Protein AF-A0A2V9BI56-F1 (afdb_monomer)

pLDDT: mean 72.69, std 17.53, range [29.81, 95.12]

Structure (mmCIF, N/CA/C/O backbone):
data_AF-A0A2V9BI56-F1
#
_entry.id   AF-A0A2V9BI56-F1
#
loop_
_atom_site.group_PDB
_atom_site.id
_atom_site.type_symbol
_atom_site.label_atom_id
_atom_site.label_alt_id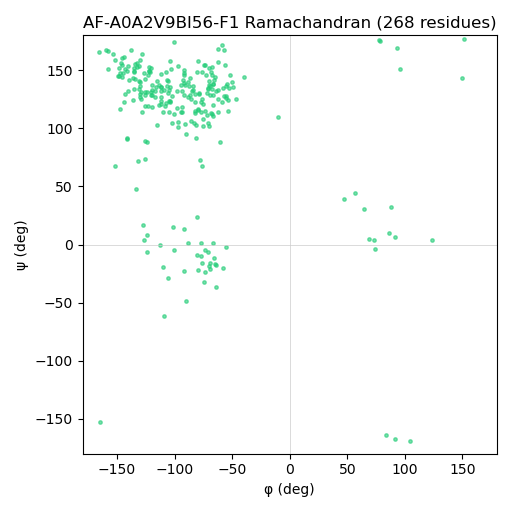
_atom_site.label_comp_id
_atom_site.label_asym_id
_atom_site.label_entity_id
_atom_site.label_seq_id
_atom_site.pdbx_PDB_ins_code
_atom_site.Cartn_x
_atom_site.Cartn_y
_atom_site.Cartn_z
_atom_site.occupancy
_atom_site.B_iso_or_equiv
_atom_site.auth_seq_id
_atom_site.auth_comp_id
_atom_site.auth_asym_id
_atom_site.auth_atom_id
_atom_site.pdbx_PDB_model_num
ATOM 1 N N . MET A 1 1 ? -37.756 -5.690 4.893 1.00 30.52 1 MET A N 1
ATOM 2 C CA . MET A 1 1 ? -38.077 -7.134 4.861 1.00 30.52 1 MET A CA 1
ATOM 3 C C . MET A 1 1 ? -37.098 -7.838 5.784 1.00 30.52 1 MET A C 1
ATOM 5 O O . MET A 1 1 ? -35.908 -7.621 5.620 1.00 30.52 1 MET A O 1
ATOM 9 N N . ALA A 1 2 ? -37.573 -8.598 6.772 1.00 29.81 2 ALA A N 1
ATOM 10 C CA . ALA A 1 2 ? -36.726 -9.407 7.649 1.00 29.81 2 ALA A CA 1
ATOM 11 C C . ALA A 1 2 ? -36.997 -10.884 7.343 1.00 29.81 2 ALA A C 1
ATOM 13 O O . ALA A 1 2 ? -38.148 -11.314 7.393 1.00 29.81 2 ALA A O 1
ATOM 14 N N . PHE A 1 3 ? -35.959 -11.643 6.997 1.00 38.84 3 PHE A N 1
ATOM 15 C CA . PHE A 1 3 ? -36.075 -13.074 6.732 1.00 38.84 3 PHE A CA 1
ATOM 16 C C . PHE A 1 3 ? -35.767 -13.841 8.018 1.00 38.84 3 PHE A C 1
ATOM 18 O O . PHE A 1 3 ? -34.668 -13.744 8.557 1.00 38.84 3 PHE A O 1
ATOM 25 N N . LYS A 1 4 ? -36.741 -14.606 8.515 1.00 41.12 4 LYS A N 1
ATOM 26 C CA . LYS A 1 4 ? -36.533 -15.582 9.589 1.00 41.12 4 LYS A CA 1
ATOM 27 C C . LYS A 1 4 ? -36.354 -16.943 8.920 1.00 41.12 4 LYS A C 1
ATOM 29 O O . LYS A 1 4 ? -37.324 -17.532 8.456 1.00 41.12 4 LYS A O 1
ATOM 34 N N . SER A 1 5 ? -35.111 -17.400 8.803 1.00 46.91 5 SER A N 1
ATOM 35 C CA . SER A 1 5 ? -34.803 -18.750 8.327 1.00 46.91 5 SER A CA 1
ATOM 36 C C . SER A 1 5 ? -34.817 -19.722 9.507 1.00 46.91 5 SER A C 1
ATOM 38 O O . SER A 1 5 ? -34.278 -19.417 10.568 1.00 46.91 5 SER A O 1
ATOM 40 N N . SER A 1 6 ? -35.419 -20.897 9.329 1.00 50.91 6 SER A N 1
ATOM 41 C CA . SER A 1 6 ? -35.351 -22.021 10.273 1.00 50.91 6 SER A CA 1
ATOM 42 C C . SER A 1 6 ? -34.022 -22.789 10.196 1.00 50.91 6 SER A C 1
ATOM 44 O O . SER A 1 6 ? -33.846 -23.767 10.916 1.00 50.91 6 SER A O 1
ATOM 46 N N . ALA A 1 7 ? -33.085 -22.368 9.337 1.00 46.03 7 ALA A N 1
ATOM 47 C CA . ALA A 1 7 ? -31.827 -23.065 9.054 1.00 46.03 7 ALA A CA 1
ATOM 48 C C . ALA A 1 7 ? -30.708 -22.836 10.095 1.00 46.03 7 ALA A C 1
ATOM 50 O O . ALA A 1 7 ? -29.533 -23.018 9.790 1.00 46.03 7 ALA A O 1
ATOM 51 N N . GLY A 1 8 ? -31.057 -22.472 11.329 1.00 45.09 8 GLY A N 1
ATOM 52 C CA . GLY A 1 8 ? -30.092 -22.200 12.393 1.00 45.09 8 GLY A CA 1
ATOM 53 C C . GLY A 1 8 ? -29.707 -20.726 12.505 1.00 45.09 8 GLY A C 1
ATOM 54 O O . GLY A 1 8 ? -30.079 -19.882 11.689 1.00 45.09 8 GLY A O 1
ATOM 55 N N . ILE A 1 9 ? -29.007 -20.414 13.593 1.00 44.88 9 ILE A N 1
ATOM 56 C CA . ILE A 1 9 ? -28.487 -19.079 13.881 1.00 44.88 9 ILE A CA 1
ATOM 57 C C . ILE A 1 9 ? -27.491 -18.729 12.772 1.00 44.88 9 ILE A C 1
ATOM 59 O O . ILE A 1 9 ? -26.452 -19.373 12.646 1.00 44.88 9 ILE A O 1
ATOM 63 N N . PHE A 1 10 ? -27.813 -17.721 11.960 1.00 43.56 10 PHE A N 1
ATOM 64 C CA . PHE A 1 10 ? -26.813 -17.078 11.117 1.00 43.56 10 PHE A CA 1
ATOM 65 C C . PHE A 1 10 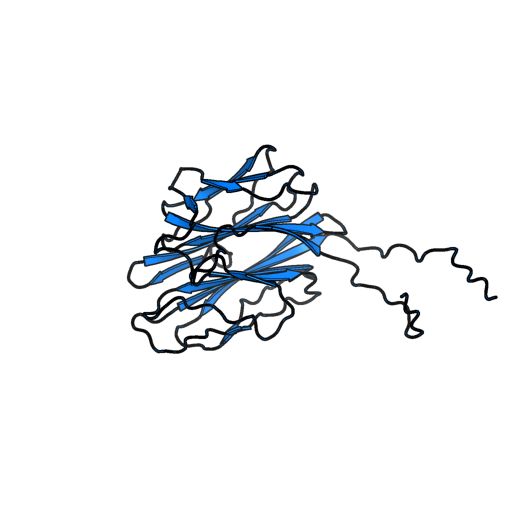? -25.908 -16.270 12.043 1.00 43.56 10 PHE A C 1
ATOM 67 O O . PHE A 1 10 ? -26.323 -15.237 12.567 1.00 43.56 10 PHE A O 1
ATOM 74 N N . THR A 1 11 ? -24.703 -16.772 12.284 1.00 44.50 11 THR A N 1
ATOM 75 C CA . THR A 1 11 ? -23.628 -15.998 12.901 1.00 44.50 11 THR A CA 1
ATOM 76 C C . THR A 1 11 ? -22.851 -15.367 11.746 1.00 44.50 11 THR A C 1
ATOM 78 O O . THR A 1 11 ? -22.132 -16.098 11.058 1.00 44.50 11 THR A O 1
ATOM 81 N N . PRO A 1 12 ? -23.017 -14.062 11.455 1.00 43.84 12 PRO A N 1
ATOM 82 C CA . PRO A 1 12 ? -22.147 -13.402 10.492 1.00 43.84 12 PRO A CA 1
ATOM 83 C C . PRO A 1 12 ? -20.679 -13.572 10.922 1.00 43.84 12 PRO A C 1
ATOM 85 O O . PRO A 1 12 ? -20.426 -13.767 12.119 1.00 43.84 12 PRO A O 1
ATOM 88 N N . PRO A 1 13 ? -19.715 -13.526 9.981 1.00 47.06 13 PRO A N 1
ATOM 89 C CA . PRO A 1 13 ? -18.297 -13.504 10.318 1.00 47.06 13 PRO A CA 1
ATOM 90 C C . PRO A 1 13 ? -18.057 -12.477 11.422 1.00 47.06 13 PRO A C 1
ATOM 92 O O . PRO A 1 13 ? -18.482 -11.332 11.325 1.00 47.06 13 PRO A O 1
ATOM 95 N N . THR A 1 14 ? -17.451 -12.913 12.521 1.00 49.00 14 THR A N 1
ATOM 96 C CA . THR A 1 14 ? -17.414 -12.114 13.746 1.00 49.00 14 THR A CA 1
ATOM 97 C C . THR A 1 14 ? -16.446 -10.929 13.635 1.00 49.00 14 THR A C 1
ATOM 99 O O . THR A 1 14 ? -16.628 -9.929 14.318 1.00 49.00 14 THR A O 1
ATOM 102 N N . GLN A 1 15 ? -15.449 -11.001 12.750 1.00 53.97 15 GLN A N 1
ATOM 103 C CA . GLN A 1 15 ? -14.533 -9.898 12.460 1.00 53.97 15 GLN A CA 1
ATOM 104 C C . GLN A 1 15 ? -14.899 -9.287 11.112 1.00 53.97 15 GLN A C 1
ATOM 106 O O . GLN A 1 15 ? -14.770 -9.938 10.077 1.00 53.97 15 GLN A O 1
ATOM 111 N N . GLU A 1 16 ? -15.362 -8.042 11.139 1.00 61.16 16 GLU A N 1
ATOM 112 C CA . GLU A 1 16 ? -15.607 -7.266 9.933 1.00 61.16 16 GLU A CA 1
ATOM 113 C C . GLU A 1 16 ? -14.565 -6.151 9.864 1.00 61.16 16 GLU A C 1
ATOM 115 O O . GLU A 1 16 ? -14.526 -5.246 10.702 1.00 61.16 16 GLU A O 1
ATOM 120 N N . PHE A 1 17 ? -13.689 -6.230 8.866 1.00 70.00 17 PHE A N 1
ATOM 121 C CA . PHE A 1 17 ? -13.005 -5.052 8.362 1.00 70.00 17 PHE A CA 1
ATOM 122 C C . PHE A 1 17 ? -13.912 -4.381 7.343 1.00 70.00 17 PHE A C 1
ATOM 124 O O . PHE A 1 17 ? -14.430 -5.030 6.430 1.00 70.00 17 PHE A O 1
ATOM 131 N N . SER A 1 18 ? -14.070 -3.069 7.473 1.00 75.81 18 SER A N 1
ATOM 132 C CA . SER A 1 18 ? -14.739 -2.254 6.465 1.00 75.81 18 SER A CA 1
ATOM 133 C C . SER A 1 18 ? -13.784 -1.204 5.932 1.00 75.81 18 SER A C 1
ATOM 135 O O . SER A 1 18 ? -13.107 -0.515 6.696 1.00 75.81 18 SER A O 1
ATOM 137 N N . LEU A 1 19 ? -13.748 -1.076 4.607 1.00 80.88 19 LEU A N 1
ATOM 138 C CA . LEU A 1 19 ? -13.107 0.054 3.952 1.00 80.88 19 LEU A CA 1
ATOM 139 C C . LEU A 1 19 ? -13.937 1.303 4.264 1.00 80.88 19 LEU A C 1
ATOM 141 O O . LEU A 1 19 ? -15.092 1.396 3.853 1.00 80.88 19 LEU A O 1
ATOM 145 N N . VAL A 1 20 ? -13.357 2.228 5.023 1.00 84.12 20 VAL A N 1
ATOM 146 C CA . VAL A 1 20 ? -14.031 3.449 5.474 1.00 84.12 20 VAL A CA 1
ATOM 147 C C . VAL A 1 20 ? -13.832 4.568 4.468 1.00 84.12 20 VAL A C 1
ATOM 149 O O . VAL A 1 20 ? -14.789 5.218 4.060 1.00 84.12 20 VAL A O 1
ATOM 152 N N . ASN A 1 21 ? -12.585 4.767 4.046 1.00 84.00 21 ASN A N 1
ATOM 153 C CA . ASN A 1 21 ? -12.219 5.792 3.084 1.00 84.00 21 ASN A CA 1
ATOM 154 C C . ASN A 1 21 ? -11.265 5.224 2.042 1.00 84.00 21 ASN A C 1
ATOM 156 O O . ASN A 1 21 ? -10.430 4.361 2.322 1.00 84.00 21 ASN A O 1
ATOM 160 N N . TYR A 1 22 ? -11.371 5.765 0.836 1.00 83.62 22 TYR A N 1
ATOM 161 C CA . TYR A 1 22 ? -10.520 5.426 -0.288 1.00 83.62 22 TYR A CA 1
ATOM 162 C C . TYR A 1 22 ? -10.187 6.691 -1.071 1.00 83.62 22 TYR A C 1
ATOM 164 O O . TYR A 1 22 ? -11.070 7.489 -1.381 1.00 83.62 22 TYR A O 1
ATOM 172 N N . THR A 1 23 ? -8.910 6.872 -1.391 1.00 83.31 23 THR A N 1
ATOM 173 C CA . THR A 1 23 ? -8.417 7.985 -2.199 1.00 83.31 23 THR A CA 1
ATOM 174 C C . THR A 1 23 ? -7.416 7.478 -3.216 1.00 83.31 23 THR A C 1
ATOM 176 O O . THR A 1 23 ? -6.400 6.896 -2.848 1.00 83.31 23 THR A O 1
ATOM 179 N N . ALA A 1 24 ? -7.666 7.757 -4.489 1.00 77.81 24 ALA A N 1
ATOM 180 C CA . ALA A 1 24 ? -6.693 7.564 -5.553 1.00 77.81 24 ALA A CA 1
ATOM 181 C C . ALA A 1 24 ? -6.815 8.722 -6.544 1.00 77.81 24 ALA A C 1
ATOM 183 O O . ALA A 1 24 ? -7.633 8.668 -7.467 1.00 77.81 24 ALA A O 1
ATOM 184 N N . PRO A 1 25 ? -6.049 9.805 -6.335 1.00 65.12 25 PRO A N 1
ATOM 185 C CA . PRO A 1 25 ? -6.189 11.035 -7.114 1.00 65.12 25 PRO A CA 1
ATOM 186 C C . PRO A 1 25 ? -5.864 10.830 -8.601 1.00 65.12 25 PRO A C 1
ATOM 188 O O . PRO A 1 25 ? -6.307 11.607 -9.443 1.00 65.12 25 PRO A O 1
ATOM 191 N N . ASN A 1 26 ? -5.174 9.738 -8.938 1.00 62.09 26 ASN A N 1
ATOM 192 C CA . ASN A 1 26 ? -4.712 9.433 -10.287 1.00 62.09 26 ASN A CA 1
ATOM 193 C C . ASN A 1 26 ? -5.715 8.583 -11.104 1.00 62.09 26 ASN A C 1
ATOM 195 O O . ASN A 1 26 ? -5.354 8.051 -12.150 1.00 62.09 26 ASN A O 1
ATOM 199 N N . THR A 1 27 ? -6.970 8.442 -10.651 1.00 50.78 27 THR A N 1
ATOM 200 C CA . THR A 1 27 ? -8.002 7.567 -11.262 1.00 50.78 27 THR A CA 1
ATOM 201 C C . THR A 1 27 ? -8.842 8.211 -12.372 1.00 50.78 27 THR A C 1
ATOM 203 O O . THR A 1 27 ? -9.724 7.557 -12.934 1.00 50.78 27 THR A O 1
ATOM 206 N N . ALA A 1 28 ? -8.603 9.474 -12.738 1.00 42.03 28 ALA A N 1
ATOM 207 C CA . ALA A 1 28 ? -9.360 10.102 -13.818 1.00 42.03 28 ALA A CA 1
ATOM 208 C C . ALA A 1 28 ? -8.975 9.491 -15.182 1.00 42.03 28 ALA A C 1
ATOM 210 O O . ALA A 1 28 ? -7.932 9.813 -15.742 1.00 42.03 28 ALA A O 1
ATOM 211 N N . ASN A 1 29 ? -9.836 8.596 -15.684 1.00 38.19 29 ASN A N 1
ATOM 212 C CA . ASN A 1 29 ? -9.886 8.008 -17.032 1.00 38.19 29 ASN A CA 1
ATOM 213 C C . ASN A 1 29 ? -8.953 8.680 -18.069 1.00 38.19 29 ASN A C 1
ATOM 215 O O . ASN A 1 29 ? -9.233 9.782 -18.547 1.00 38.19 29 ASN A O 1
ATOM 219 N N . ARG A 1 30 ? -7.886 7.984 -18.498 1.00 40.34 30 ARG A N 1
ATOM 220 C CA . ARG A 1 30 ? -6.953 8.469 -19.542 1.00 40.34 30 ARG A CA 1
ATOM 221 C C . ARG A 1 30 ? -7.622 8.794 -20.884 1.00 40.34 30 ARG A C 1
ATOM 223 O O . ARG A 1 30 ? -7.054 9.559 -21.652 1.00 40.34 30 ARG A O 1
ATOM 230 N N . TYR A 1 31 ? -8.818 8.272 -21.174 1.00 39.91 31 TYR A N 1
ATOM 231 C CA . TYR A 1 31 ? -9.515 8.535 -22.443 1.00 39.91 31 TYR A CA 1
ATOM 232 C C . TYR A 1 31 ? -9.960 9.997 -22.637 1.00 39.91 31 TYR A C 1
ATOM 234 O O . TYR A 1 31 ? -10.334 10.366 -23.747 1.00 39.91 31 TYR A O 1
ATOM 242 N N . GLN A 1 32 ? -9.907 10.838 -21.598 1.00 36.03 32 GLN A N 1
ATOM 243 C CA . GLN A 1 32 ? -10.214 12.274 -21.692 1.00 36.03 32 GLN A CA 1
ATOM 244 C C . GLN A 1 32 ? -9.079 13.184 -21.197 1.00 36.03 32 GLN A C 1
ATOM 246 O O . GLN A 1 32 ? -9.274 14.392 -21.076 1.00 36.03 32 GLN A O 1
ATOM 251 N N . GLN A 1 33 ? -7.899 12.638 -20.897 1.00 38.31 33 GLN A N 1
ATOM 252 C CA . GLN A 1 33 ? -6.816 13.405 -20.280 1.00 38.31 33 GLN A CA 1
ATOM 253 C C . GLN A 1 33 ? -5.725 13.744 -21.313 1.00 38.31 33 GLN A C 1
ATOM 255 O O . GLN A 1 33 ? -5.328 12.869 -22.087 1.00 38.31 33 GLN A O 1
ATOM 260 N N . PRO A 1 34 ? -5.215 14.992 -21.343 1.00 31.84 34 PRO A N 1
ATOM 261 C CA . PRO A 1 34 ? -4.046 15.352 -22.145 1.00 31.84 34 PRO A CA 1
ATOM 262 C C . PRO A 1 34 ? -2.804 14.555 -21.682 1.00 31.84 34 PRO A C 1
ATOM 264 O O . PRO A 1 34 ? -2.843 13.957 -20.608 1.00 31.84 34 PRO A O 1
ATOM 267 N N . PRO A 1 35 ? -1.685 14.555 -22.437 1.00 38.62 35 PRO A N 1
ATOM 268 C CA . PRO A 1 35 ? -0.508 13.688 -22.225 1.00 38.62 35 PRO A CA 1
ATOM 269 C C . PRO A 1 35 ? 0.166 13.724 -20.834 1.00 38.62 35 PRO A C 1
ATOM 271 O O . PRO A 1 35 ? 1.108 12.978 -20.605 1.00 38.62 35 PRO A O 1
ATOM 274 N N . ASN A 1 36 ? -0.321 14.559 -19.913 1.00 41.25 36 ASN A N 1
ATOM 275 C CA . ASN A 1 36 ? 0.153 14.768 -18.549 1.00 41.25 36 ASN A CA 1
ATOM 276 C C . ASN A 1 36 ? -1.048 14.735 -17.575 1.00 41.25 36 ASN A C 1
ATOM 278 O O . ASN A 1 36 ? -1.480 15.784 -17.096 1.00 41.25 36 ASN A O 1
ATOM 282 N N . GLY A 1 37 ? -1.635 13.556 -17.328 1.00 44.72 37 GLY A N 1
ATOM 283 C CA . GLY A 1 37 ? -2.701 13.387 -16.320 1.00 44.72 37 GLY A CA 1
ATOM 284 C C . GLY A 1 37 ? -2.249 13.802 -14.905 1.00 44.72 37 GLY A C 1
ATOM 285 O O . GLY A 1 37 ? -1.061 14.074 -14.716 1.00 44.72 37 GLY A O 1
ATOM 286 N N . PRO A 1 38 ? -3.142 13.869 -13.895 1.00 53.19 38 PRO A N 1
ATOM 287 C CA . PRO A 1 38 ? -2.836 14.444 -12.585 1.00 53.19 38 PRO A CA 1
ATOM 288 C C . PRO A 1 38 ? -1.993 13.480 -11.740 1.00 53.19 38 PRO A C 1
ATOM 290 O O . PRO A 1 38 ? -2.456 12.936 -10.746 1.00 53.19 38 PRO A O 1
ATOM 293 N N . PHE A 1 39 ? -0.751 13.242 -12.144 1.00 59.03 39 PHE A N 1
ATOM 294 C CA . PHE A 1 39 ? 0.246 12.640 -11.279 1.00 59.03 39 PHE A CA 1
ATOM 295 C C . PHE A 1 39 ? 0.629 13.645 -10.198 1.00 59.03 39 PHE A C 1
ATOM 297 O O . PHE A 1 39 ? 0.845 14.828 -10.482 1.00 59.03 39 PHE A O 1
ATOM 304 N N . ILE A 1 40 ? 0.752 13.176 -8.958 1.00 67.50 40 ILE A N 1
ATOM 305 C CA . ILE A 1 40 ? 1.358 13.989 -7.910 1.00 67.50 40 ILE A CA 1
ATOM 306 C C . ILE A 1 40 ? 2.862 13.923 -8.152 1.00 67.50 40 ILE A C 1
ATOM 308 O O . ILE A 1 40 ? 3.476 12.862 -8.078 1.00 67.50 40 ILE A O 1
ATOM 312 N N . PHE A 1 41 ? 3.461 15.058 -8.496 1.00 66.31 41 PHE A N 1
ATOM 313 C CA . PHE A 1 41 ? 4.905 15.138 -8.645 1.00 66.31 41 PHE A CA 1
ATOM 314 C C . PHE A 1 41 ? 5.531 15.325 -7.264 1.00 66.31 41 PHE A C 1
ATOM 316 O O . PHE A 1 41 ? 5.306 16.346 -6.610 1.00 66.31 41 PHE A O 1
ATOM 323 N N . CYS A 1 42 ? 6.301 14.336 -6.817 1.00 68.44 42 CYS A N 1
ATOM 324 C CA . CYS A 1 42 ? 7.021 14.395 -5.551 1.00 68.44 42 CYS A CA 1
ATOM 325 C C . CYS A 1 42 ? 8.519 14.469 -5.850 1.00 68.44 42 CYS A C 1
ATOM 327 O O . CYS A 1 42 ? 9.066 13.649 -6.589 1.00 68.44 42 CYS A O 1
ATOM 329 N N . SER A 1 43 ? 9.200 15.463 -5.288 1.00 61.38 43 SER A N 1
ATOM 330 C CA . SER A 1 43 ? 10.648 15.617 -5.448 1.00 61.38 43 SER A CA 1
ATOM 331 C C . SER A 1 43 ? 11.399 14.902 -4.324 1.00 61.38 43 SER A C 1
ATOM 333 O O . SER A 1 43 ? 10.934 14.854 -3.188 1.00 61.38 43 SER A O 1
ATOM 335 N N . ALA A 1 44 ? 12.592 14.378 -4.608 1.00 62.50 44 ALA A N 1
ATOM 336 C CA . ALA A 1 44 ? 13.492 13.837 -3.595 1.00 62.50 44 ALA A CA 1
ATOM 337 C C . ALA A 1 44 ? 13.727 14.887 -2.505 1.00 62.50 44 ALA A C 1
ATOM 339 O O . ALA A 1 44 ? 14.139 16.010 -2.803 1.00 62.50 44 ALA A O 1
ATOM 340 N N . GLY A 1 45 ? 13.455 14.532 -1.251 1.00 61.31 45 GLY A N 1
ATOM 341 C CA . GLY A 1 45 ? 13.601 15.459 -0.126 1.00 61.31 45 GLY A CA 1
ATOM 342 C C . GLY A 1 45 ? 12.589 16.614 -0.095 1.00 61.31 45 GLY A C 1
ATOM 343 O O . GLY A 1 45 ? 12.690 17.462 0.787 1.00 61.31 45 GLY A O 1
ATOM 344 N N . VAL A 1 46 ? 11.605 16.647 -1.004 1.00 69.19 46 VAL A N 1
ATOM 345 C CA . VAL A 1 46 ? 10.476 17.586 -0.975 1.00 69.19 46 VAL A CA 1
ATOM 346 C C . VAL A 1 46 ? 9.197 16.804 -0.715 1.00 69.19 46 VAL A C 1
ATOM 348 O O . VAL A 1 46 ? 8.811 15.914 -1.469 1.00 69.19 46 VAL A O 1
ATOM 351 N N . THR A 1 47 ? 8.531 17.151 0.376 1.00 78.06 47 THR A N 1
ATOM 352 C CA . THR A 1 47 ? 7.297 16.500 0.801 1.00 78.06 47 THR A CA 1
ATOM 353 C C . THR A 1 47 ? 6.122 16.952 -0.065 1.00 78.06 47 THR A C 1
ATOM 355 O O . THR A 1 47 ? 5.816 18.142 -0.121 1.00 78.06 47 THR A O 1
ATOM 358 N N . CYS A 1 48 ? 5.456 16.010 -0.729 1.00 84.38 48 CYS A N 1
ATOM 359 C CA . CYS A 1 48 ? 4.209 16.238 -1.453 1.00 84.38 48 CYS A CA 1
ATOM 360 C C . CYS A 1 48 ? 3.003 15.971 -0.541 1.00 84.38 48 CYS A C 1
ATOM 362 O O . CYS A 1 48 ? 3.077 15.170 0.387 1.00 84.38 48 CYS A O 1
ATOM 364 N N . SER A 1 49 ? 1.894 16.668 -0.785 1.00 87.44 49 SER A N 1
ATOM 365 C CA . SER A 1 49 ? 0.678 16.584 0.032 1.00 87.44 49 SER A CA 1
ATOM 366 C C . SER A 1 49 ? -0.406 15.843 -0.746 1.00 87.44 49 SER A C 1
ATOM 368 O O . SER A 1 49 ? -0.811 16.285 -1.821 1.00 87.44 49 SER A O 1
ATOM 370 N N . LEU A 1 50 ? -0.856 14.716 -0.204 1.00 88.38 50 LEU A N 1
ATOM 371 C CA . LEU A 1 50 ? -1.960 13.911 -0.705 1.00 88.38 50 LEU A CA 1
ATOM 372 C C . LEU A 1 50 ? -3.202 14.196 0.154 1.00 88.38 50 LEU A C 1
ATOM 374 O O . LEU A 1 50 ? -3.275 13.702 1.284 1.00 88.38 50 LEU A O 1
ATOM 378 N N . PRO A 1 51 ? -4.185 14.962 -0.349 1.00 89.00 51 PRO A N 1
ATOM 379 C CA . PRO A 1 51 ? -5.438 15.158 0.366 1.00 89.00 51 PRO A CA 1
ATOM 380 C C . PRO A 1 51 ? -6.211 13.838 0.444 1.00 89.00 51 PRO A C 1
ATOM 382 O O . PRO A 1 51 ? -6.290 13.111 -0.543 1.00 89.00 51 PRO A O 1
ATOM 385 N N . ILE A 1 52 ? -6.805 13.555 1.602 1.00 89.06 52 ILE A N 1
ATOM 386 C CA . ILE A 1 52 ? -7.669 12.393 1.850 1.00 89.06 52 ILE A CA 1
ATOM 387 C C . ILE A 1 52 ? -8.955 12.848 2.564 1.00 89.06 52 ILE A C 1
ATOM 389 O O . ILE A 1 52 ? -8.943 13.889 3.232 1.00 89.06 52 ILE A O 1
ATOM 393 N N . PRO A 1 53 ? -10.074 12.105 2.464 1.00 89.12 53 PRO A N 1
ATOM 394 C CA . PRO A 1 53 ? -11.211 12.307 3.351 1.00 89.12 53 PRO A CA 1
ATOM 395 C C . PRO A 1 53 ? -10.767 12.275 4.813 1.00 89.12 53 PRO A C 1
ATOM 397 O O . PRO A 1 53 ? -9.841 11.544 5.169 1.00 89.12 53 PRO A O 1
ATOM 400 N N . ALA A 1 54 ? -11.428 13.074 5.651 1.00 90.50 54 ALA A N 1
ATOM 401 C CA . ALA A 1 54 ? -11.109 13.126 7.070 1.00 90.50 54 ALA A CA 1
ATOM 402 C C . ALA A 1 54 ? -11.189 11.723 7.685 1.00 90.50 54 ALA A C 1
ATOM 404 O O . ALA A 1 54 ? -12.225 11.059 7.575 1.00 90.50 54 ALA A O 1
ATOM 405 N N . THR A 1 55 ? -10.112 11.293 8.343 1.00 89.94 55 THR A N 1
ATOM 406 C CA . THR A 1 55 ? -10.094 9.992 9.011 1.00 89.94 55 THR A CA 1
ATOM 407 C C . THR A 1 55 ? -11.147 9.950 10.106 1.00 89.94 55 THR A C 1
ATOM 409 O O . THR A 1 55 ? -11.298 10.881 10.904 1.00 89.94 55 THR A O 1
ATOM 412 N N . SER A 1 56 ? -11.908 8.867 10.117 1.00 80.44 56 SER A N 1
ATOM 413 C CA . SER A 1 56 ? -13.179 8.794 10.841 1.00 80.44 56 SER A CA 1
ATOM 414 C C . SER A 1 56 ? -13.047 8.249 12.264 1.00 80.44 56 SER A C 1
ATOM 416 O O . SER A 1 56 ? -13.892 8.543 13.108 1.00 80.44 56 SER A O 1
ATOM 418 N N . GLY A 1 57 ? -11.984 7.493 12.558 1.00 67.69 57 GLY A N 1
ATOM 419 C CA . GLY A 1 57 ? -11.818 6.826 13.847 1.00 67.69 57 GLY A CA 1
ATOM 420 C C . GLY A 1 57 ? -10.362 6.667 14.267 1.00 67.69 57 GLY A C 1
ATOM 421 O O . GLY A 1 57 ? -9.470 6.462 13.446 1.00 67.69 57 GLY A O 1
ATOM 422 N N . SER A 1 58 ? -10.123 6.770 15.575 1.00 74.69 58 SER A N 1
ATOM 423 C CA . SER A 1 58 ? -8.842 6.414 16.182 1.00 74.69 58 SER A CA 1
ATOM 424 C C . SER A 1 58 ? -8.656 4.897 16.170 1.00 74.69 58 SER A C 1
ATOM 426 O O . SER A 1 58 ? -9.564 4.179 16.583 1.00 74.69 58 SER A O 1
ATOM 428 N N . GLY A 1 59 ? -7.479 4.411 15.780 1.00 75.25 59 GLY A N 1
ATOM 429 C CA . GLY A 1 59 ? -7.186 2.969 15.794 1.00 75.25 59 GLY A CA 1
ATOM 430 C C . GLY A 1 59 ? -7.506 2.245 14.485 1.00 75.25 59 GLY A C 1
ATOM 431 O O . GLY A 1 59 ? -7.406 1.023 14.426 1.00 75.25 59 GLY A O 1
ATOM 432 N N . HIS A 1 60 ? -7.878 2.984 13.437 1.00 87.06 60 HIS A N 1
ATOM 433 C CA . HIS A 1 60 ? -8.004 2.435 12.090 1.00 87.06 60 HIS A CA 1
ATOM 434 C C . HIS A 1 60 ? -6.623 2.194 11.466 1.00 87.06 60 HIS A C 1
ATOM 436 O O . HIS A 1 60 ? -5.641 2.875 11.784 1.00 87.06 60 HIS A O 1
ATOM 442 N N . LEU A 1 61 ? -6.579 1.251 10.527 1.00 89.50 61 LEU A N 1
ATOM 443 C CA . LEU A 1 61 ? -5.466 1.088 9.606 1.00 89.50 61 LEU A CA 1
ATOM 444 C C . LEU A 1 61 ? -5.579 2.177 8.546 1.00 89.50 61 LEU A C 1
ATOM 446 O O . LEU A 1 61 ? -6.593 2.260 7.858 1.00 89.50 61 LEU A O 1
ATOM 450 N N . LEU A 1 62 ? -4.523 2.960 8.367 1.00 92.56 62 LEU A N 1
ATOM 451 C CA . LEU A 1 62 ? -4.344 3.772 7.173 1.00 92.56 62 LEU A CA 1
ATOM 452 C C . LEU A 1 62 ? -3.168 3.215 6.381 1.00 92.56 62 LEU A C 1
ATOM 454 O O . LEU A 1 62 ? -2.050 3.138 6.886 1.00 92.56 62 LEU A O 1
ATOM 458 N N . PHE A 1 63 ? -3.425 2.814 5.145 1.00 93.75 63 PHE A N 1
ATOM 459 C CA . PHE A 1 63 ? -2.433 2.263 4.235 1.00 93.75 63 PHE A CA 1
ATOM 460 C C . PHE A 1 63 ? -2.265 3.192 3.039 1.00 93.75 63 PHE A C 1
ATOM 462 O O . PHE A 1 63 ? -3.233 3.750 2.523 1.00 93.75 63 PHE A O 1
ATOM 469 N N . LEU A 1 64 ? -1.023 3.341 2.604 1.00 94.25 64 LEU A N 1
ATOM 470 C CA . LEU A 1 64 ? -0.607 4.142 1.469 1.00 94.25 64 LEU A CA 1
ATOM 471 C C . LEU A 1 64 ? 0.199 3.248 0.528 1.00 94.25 64 LEU A C 1
ATOM 473 O O . LEU A 1 64 ? 1.159 2.613 0.958 1.00 94.25 64 LEU A O 1
ATOM 477 N N . ALA A 1 65 ? -0.155 3.235 -0.749 1.00 92.25 65 ALA A N 1
ATOM 478 C CA . ALA A 1 65 ? 0.663 2.682 -1.817 1.00 92.25 65 ALA A CA 1
ATOM 479 C C . ALA A 1 65 ? 1.155 3.797 -2.733 1.00 92.25 65 ALA A C 1
ATOM 481 O O . ALA A 1 65 ? 0.439 4.776 -2.953 1.00 92.25 65 ALA A O 1
ATOM 482 N N . ALA A 1 66 ? 2.356 3.615 -3.272 1.00 89.44 66 ALA A N 1
ATOM 483 C CA . ALA A 1 66 ? 2.947 4.461 -4.295 1.00 89.44 66 ALA A CA 1
ATOM 484 C C . ALA A 1 66 ? 3.495 3.602 -5.441 1.00 89.44 66 ALA A C 1
ATOM 486 O O . ALA A 1 66 ? 4.089 2.552 -5.180 1.00 89.44 66 ALA A O 1
ATOM 487 N N . GLY A 1 67 ? 3.327 4.061 -6.679 1.00 86.31 67 GLY A N 1
ATOM 488 C CA . GLY A 1 67 ? 3.917 3.484 -7.887 1.00 86.31 67 GLY A CA 1
ATOM 489 C C . GLY A 1 67 ? 4.512 4.568 -8.788 1.00 86.31 67 GLY A C 1
ATOM 490 O O . GLY A 1 67 ? 3.947 5.661 -8.880 1.00 86.31 67 GLY A O 1
ATOM 491 N N . ASN A 1 68 ? 5.656 4.282 -9.420 1.00 81.81 68 ASN A N 1
ATOM 492 C CA . ASN A 1 68 ? 6.341 5.215 -10.320 1.00 81.81 68 ASN A CA 1
ATOM 493 C C . ASN A 1 68 ? 7.326 4.562 -11.292 1.00 81.81 68 ASN A C 1
ATOM 495 O O . ASN A 1 68 ? 7.783 3.435 -11.102 1.00 81.81 68 ASN A O 1
ATOM 499 N N . GLU A 1 69 ? 7.733 5.365 -12.276 1.00 79.69 69 GLU A N 1
ATOM 500 C CA . GLU A 1 69 ? 8.769 5.067 -13.275 1.00 79.69 69 GLU A CA 1
ATOM 501 C C . GLU A 1 69 ? 10.126 5.736 -12.954 1.00 79.69 69 GLU A C 1
ATOM 503 O O . GLU A 1 69 ? 11.010 5.830 -13.809 1.00 79.69 69 GLU A O 1
ATOM 508 N N . ALA A 1 70 ? 10.311 6.215 -11.717 1.00 79.50 70 ALA A N 1
ATOM 509 C CA . ALA A 1 70 ? 11.553 6.838 -11.246 1.00 79.50 70 ALA A CA 1
ATOM 510 C C . ALA A 1 70 ? 12.436 5.900 -10.396 1.00 79.50 70 ALA A C 1
ATOM 512 O O . ALA A 1 70 ? 13.539 6.276 -9.979 1.00 79.50 70 ALA A O 1
ATOM 513 N N . GLY A 1 71 ? 11.962 4.688 -10.100 1.00 85.44 71 GLY A N 1
ATOM 514 C CA . GLY A 1 71 ? 12.606 3.751 -9.183 1.00 85.44 71 GLY A CA 1
ATOM 515 C C . GLY A 1 71 ? 12.646 4.299 -7.754 1.00 85.44 71 GLY A C 1
ATOM 516 O O . GLY A 1 71 ? 13.621 4.077 -7.032 1.00 85.44 71 GLY A O 1
ATOM 517 N N . SER A 1 72 ? 11.647 5.105 -7.388 1.00 87.75 72 SER A N 1
ATOM 518 C CA . SER A 1 72 ? 11.548 5.810 -6.112 1.00 87.75 72 SER A CA 1
ATOM 519 C C . SER A 1 72 ? 10.660 5.037 -5.130 1.00 87.75 72 SER A C 1
ATOM 521 O O . SER A 1 72 ? 9.777 4.275 -5.520 1.00 87.75 72 SER A O 1
ATOM 523 N N . PHE A 1 73 ? 10.889 5.232 -3.834 1.00 91.50 73 PHE A N 1
ATOM 524 C CA . PHE A 1 73 ? 10.111 4.600 -2.770 1.00 91.50 73 PHE A CA 1
ATOM 525 C C . PHE A 1 73 ? 9.668 5.636 -1.746 1.00 91.50 73 PHE A C 1
ATOM 527 O O . PHE A 1 73 ? 10.367 6.632 -1.546 1.00 91.50 73 PHE A O 1
ATOM 534 N N . ILE A 1 74 ? 8.559 5.376 -1.053 1.00 93.25 74 ILE A N 1
ATOM 535 C CA . ILE A 1 74 ? 8.146 6.173 0.106 1.00 93.25 74 ILE A CA 1
ATOM 536 C C . ILE A 1 74 ? 9.262 6.116 1.160 1.00 93.25 74 ILE A C 1
ATOM 538 O O . ILE A 1 74 ? 9.653 5.034 1.597 1.00 93.25 74 ILE A O 1
ATOM 542 N N . SER A 1 75 ? 9.781 7.277 1.564 1.00 91.50 75 SER A N 1
ATOM 543 C CA . SER A 1 75 ? 10.822 7.395 2.594 1.00 91.50 75 SER A CA 1
ATOM 544 C C . SER A 1 75 ? 10.287 7.908 3.928 1.00 91.50 75 SER A C 1
ATOM 546 O O . SER A 1 75 ? 10.849 7.600 4.976 1.00 91.50 75 SER A O 1
ATOM 548 N N . SER A 1 76 ? 9.221 8.710 3.902 1.00 92.19 76 SER A N 1
ATOM 549 C CA . SER A 1 76 ? 8.521 9.145 5.110 1.00 92.19 76 SER A CA 1
ATOM 550 C C . SER A 1 76 ? 7.095 9.572 4.808 1.00 92.19 76 SER A C 1
ATOM 552 O O . SER A 1 76 ? 6.808 10.103 3.735 1.00 92.19 76 SER A O 1
ATOM 554 N N . VAL A 1 77 ? 6.222 9.400 5.798 1.00 93.81 77 VAL A N 1
ATOM 555 C CA . VAL A 1 77 ? 4.851 9.907 5.778 1.00 93.81 77 VAL A CA 1
ATOM 556 C C . VAL A 1 77 ? 4.584 10.633 7.090 1.00 93.81 77 VAL A C 1
ATOM 558 O O . VAL A 1 77 ? 4.906 10.141 8.171 1.00 93.81 77 VAL A O 1
ATOM 561 N N . THR A 1 78 ? 3.996 11.817 6.988 1.00 93.31 78 THR A N 1
ATOM 562 C CA . THR A 1 78 ? 3.482 12.598 8.116 1.00 93.31 78 THR A CA 1
ATOM 563 C C . THR A 1 78 ? 2.039 12.998 7.836 1.00 93.31 78 THR A C 1
ATOM 565 O O . THR A 1 78 ? 1.572 12.897 6.704 1.00 93.31 78 THR A O 1
ATOM 568 N N . CYS A 1 79 ? 1.309 13.425 8.862 1.00 93.19 79 CYS A N 1
ATOM 569 C CA . CYS A 1 79 ? -0.117 13.724 8.749 1.00 93.19 79 CYS A CA 1
ATOM 570 C C . CYS A 1 79 ? -0.413 15.178 9.102 1.00 93.19 79 CYS A C 1
ATOM 572 O O . CYS A 1 79 ? 0.308 15.800 9.883 1.00 93.19 79 CYS A O 1
ATOM 574 N N . SER A 1 80 ? -1.480 15.705 8.510 1.00 91.75 80 SER A N 1
ATOM 575 C CA . SER A 1 80 ? -1.998 17.047 8.762 1.00 91.75 80 SER A CA 1
ATOM 576 C C . SER A 1 80 ? -3.533 17.029 8.752 1.00 91.75 80 SER A C 1
ATOM 578 O O . SER A 1 80 ? -4.121 16.213 8.035 1.00 91.75 80 SER A O 1
ATOM 580 N N . PRO A 1 81 ? -4.209 17.901 9.524 1.00 92.62 81 PRO A N 1
ATOM 581 C CA . PRO A 1 81 ? -3.647 18.819 10.527 1.00 92.62 81 PRO A CA 1
ATOM 582 C C . PRO A 1 81 ? -3.261 18.118 11.837 1.00 92.62 81 PRO A C 1
ATOM 584 O O . PRO A 1 81 ? -2.518 18.674 12.641 1.00 92.62 81 PRO A O 1
ATOM 587 N N . VAL A 1 82 ? -3.755 16.899 12.055 1.00 91.50 82 VAL A N 1
ATOM 588 C CA . VAL A 1 82 ? -3.453 16.103 13.245 1.00 91.50 82 VAL A CA 1
ATOM 589 C C . VAL A 1 82 ? -2.161 15.323 13.018 1.00 91.50 82 VAL A C 1
ATOM 591 O O . VAL A 1 82 ? -2.045 14.572 12.048 1.00 91.50 82 VAL A O 1
ATOM 594 N N . ALA A 1 83 ? -1.193 15.483 13.920 1.00 90.75 83 ALA A N 1
ATOM 595 C CA . ALA A 1 83 ? 0.024 14.681 13.901 1.00 90.75 83 ALA A CA 1
ATOM 596 C C . ALA A 1 83 ? -0.321 13.207 14.152 1.00 90.75 83 ALA A C 1
ATOM 598 O O . ALA A 1 83 ? -1.049 12.880 15.089 1.00 90.75 83 ALA A O 1
ATOM 599 N N . CYS A 1 84 ? 0.211 12.314 13.323 1.00 87.06 84 CYS A N 1
ATOM 600 C CA . CYS A 1 84 ? 0.013 10.878 13.468 1.00 87.06 84 CYS A CA 1
ATOM 601 C C . CYS A 1 84 ? 1.257 10.191 14.050 1.00 87.06 84 CYS A C 1
ATOM 603 O O . CYS A 1 84 ? 2.365 10.722 13.929 1.00 87.06 84 CYS A O 1
ATOM 605 N N . PRO A 1 85 ? 1.090 9.002 14.661 1.00 81.81 85 PRO A N 1
ATOM 606 C CA . PRO A 1 85 ? 2.205 8.144 15.045 1.00 81.81 85 PRO A CA 1
ATOM 607 C C . PRO A 1 85 ? 3.100 7.786 13.851 1.00 81.81 85 PRO A C 1
ATOM 609 O O . PRO A 1 85 ? 2.715 7.962 12.692 1.00 81.81 85 PRO A O 1
ATOM 612 N N . GLY A 1 86 ? 4.281 7.234 14.137 1.00 85.69 86 GLY A N 1
ATOM 613 C CA . GLY A 1 86 ? 5.213 6.782 13.105 1.00 85.69 86 GLY A CA 1
ATOM 614 C C . GLY A 1 86 ? 4.574 5.794 12.124 1.00 85.69 86 GLY A C 1
ATOM 615 O O . GLY A 1 86 ? 3.828 4.896 12.515 1.00 85.69 86 GLY A O 1
ATOM 616 N N . TRP A 1 87 ? 4.883 5.971 10.842 1.00 93.06 87 TRP A N 1
ATOM 617 C CA . TRP A 1 87 ? 4.484 5.059 9.776 1.00 93.06 87 TRP A CA 1
ATOM 618 C C . TRP A 1 87 ? 5.495 3.931 9.627 1.00 93.06 87 TRP A C 1
ATOM 620 O O . TRP A 1 87 ? 6.702 4.145 9.733 1.00 93.06 87 TRP A O 1
ATOM 630 N N . THR A 1 88 ? 5.002 2.733 9.330 1.00 94.31 88 THR A N 1
ATOM 631 C CA . THR A 1 88 ? 5.853 1.606 8.955 1.00 94.31 88 THR A CA 1
ATOM 632 C C . THR A 1 88 ? 6.009 1.580 7.443 1.00 94.31 88 THR A C 1
ATOM 634 O O . THR A 1 88 ? 5.015 1.619 6.722 1.00 94.31 88 THR A O 1
ATOM 637 N N . MET A 1 89 ? 7.251 1.504 6.970 1.00 93.88 89 MET A N 1
ATOM 638 C CA . MET A 1 89 ? 7.615 1.410 5.552 1.00 93.88 89 MET A CA 1
ATOM 639 C C . MET A 1 89 ? 8.501 0.173 5.375 1.00 93.88 89 MET A C 1
ATOM 641 O O . MET A 1 89 ? 9.716 0.256 5.568 1.00 93.88 89 MET A O 1
ATOM 645 N N . PRO A 1 90 ? 7.908 -1.004 5.110 1.00 89.75 90 PRO A N 1
ATOM 646 C CA . PRO A 1 90 ? 8.666 -2.244 5.001 1.00 89.75 90 PRO A CA 1
ATOM 647 C C . PRO A 1 90 ? 9.666 -2.202 3.843 1.00 89.75 90 PRO A C 1
ATOM 649 O O . PRO A 1 90 ? 9.281 -2.002 2.691 1.00 89.75 90 PRO A O 1
ATOM 652 N N . SER A 1 91 ? 10.939 -2.468 4.132 1.00 88.62 91 SER A N 1
ATOM 653 C CA . SER A 1 91 ? 12.021 -2.460 3.144 1.00 88.62 91 SER A CA 1
ATOM 654 C C . SER A 1 91 ? 12.751 -3.799 3.075 1.00 88.62 91 SER A C 1
ATOM 656 O O . SER A 1 91 ? 12.807 -4.538 4.056 1.00 88.62 91 SER A O 1
ATOM 658 N N . GLY A 1 92 ? 13.321 -4.104 1.908 1.00 85.06 92 GLY A N 1
ATOM 659 C CA . GLY A 1 92 ? 14.099 -5.320 1.671 1.00 85.06 92 GLY A CA 1
ATOM 660 C C . GLY A 1 92 ? 13.368 -6.388 0.854 1.00 85.06 92 GLY A C 1
ATOM 661 O O . GLY A 1 92 ? 12.335 -6.145 0.232 1.00 85.06 92 GLY A O 1
ATOM 662 N N . ALA A 1 93 ? 13.951 -7.586 0.812 1.00 82.81 93 ALA A N 1
ATOM 663 C CA . ALA A 1 93 ? 13.359 -8.724 0.115 1.00 82.81 93 ALA A CA 1
ATOM 664 C C . ALA A 1 93 ? 12.076 -9.193 0.824 1.00 82.81 93 ALA A C 1
ATOM 666 O O . ALA A 1 93 ? 11.981 -9.132 2.047 1.00 82.81 93 ALA A O 1
ATOM 667 N N . GLY A 1 94 ? 11.091 -9.666 0.060 1.00 83.50 94 GLY A N 1
ATOM 668 C CA . GLY A 1 94 ? 9.789 -10.074 0.597 1.00 83.50 94 GLY A CA 1
ATOM 669 C C . GLY A 1 94 ? 8.854 -8.937 1.035 1.00 83.50 94 GLY A C 1
ATOM 670 O O . GLY A 1 94 ? 7.783 -9.241 1.547 1.00 83.50 94 GLY A O 1
ATOM 671 N N . THR A 1 95 ? 9.196 -7.653 0.843 1.00 90.31 95 THR A N 1
ATOM 672 C CA . THR A 1 95 ? 8.316 -6.523 1.194 1.00 90.31 95 THR A CA 1
ATOM 673 C C . THR A 1 95 ? 7.568 -5.905 0.001 1.00 90.31 95 THR A C 1
ATOM 675 O O . THR A 1 95 ? 7.804 -6.248 -1.157 1.00 90.31 95 THR A O 1
ATOM 678 N N . CYS A 1 96 ? 6.667 -4.956 0.269 1.00 89.12 96 CYS A N 1
ATOM 679 C CA . CYS A 1 96 ? 5.938 -4.164 -0.731 1.00 89.12 96 CYS A CA 1
ATOM 680 C C . CYS A 1 96 ? 6.807 -3.115 -1.405 1.00 89.12 96 CYS A C 1
ATOM 682 O O . CYS A 1 96 ? 6.332 -2.443 -2.313 1.00 89.12 96 CYS A O 1
ATOM 684 N N . GLN A 1 97 ? 8.055 -2.967 -0.965 1.00 90.81 97 GLN A N 1
ATOM 685 C CA . GLN A 1 97 ? 9.048 -2.179 -1.656 1.00 90.81 97 GLN A CA 1
ATOM 686 C C . GLN A 1 97 ? 9.657 -3.045 -2.757 1.00 90.81 97 GLN A C 1
ATOM 688 O O . GLN A 1 97 ? 10.440 -3.958 -2.496 1.00 90.81 97 GLN A O 1
ATOM 693 N N . GLN A 1 98 ? 9.266 -2.781 -3.995 1.00 88.44 98 GLN A N 1
ATOM 694 C CA . GLN A 1 98 ? 9.686 -3.532 -5.169 1.00 88.44 98 GLN A CA 1
ATOM 695 C C . GLN A 1 98 ? 10.181 -2.587 -6.240 1.00 88.44 98 GLN A C 1
ATOM 697 O O . GLN A 1 98 ? 9.548 -1.571 -6.499 1.00 88.44 98 GLN A O 1
ATOM 702 N N . THR A 1 99 ? 11.298 -2.926 -6.874 1.00 86.69 99 THR A N 1
ATOM 703 C CA . THR A 1 99 ? 11.794 -2.187 -8.031 1.00 86.69 99 THR A CA 1
ATOM 704 C C . THR A 1 99 ? 12.228 -3.131 -9.126 1.00 86.69 99 THR A C 1
ATOM 706 O O . THR A 1 99 ? 12.648 -4.259 -8.868 1.00 86.69 99 THR A O 1
ATOM 709 N N . MET A 1 100 ? 12.140 -2.639 -10.349 1.00 82.44 100 MET A N 1
ATOM 710 C CA . MET A 1 100 ? 12.588 -3.332 -11.530 1.00 82.44 100 MET A CA 1
ATOM 711 C C . MET A 1 100 ? 13.134 -2.350 -12.550 1.00 82.44 100 MET A C 1
ATOM 713 O O . MET A 1 100 ? 12.599 -1.261 -12.716 1.00 82.44 100 MET A O 1
ATOM 717 N N . THR A 1 101 ? 14.175 -2.754 -13.268 1.00 79.88 101 THR A N 1
ATOM 718 C CA . THR A 1 101 ? 14.751 -1.947 -14.343 1.00 79.88 101 THR A CA 1
ATOM 719 C C . THR A 1 101 ? 14.396 -2.555 -15.691 1.00 79.88 101 THR A C 1
ATOM 721 O O . THR A 1 101 ? 14.760 -3.698 -15.960 1.00 79.88 101 THR A O 1
ATOM 724 N N . ILE A 1 102 ? 13.734 -1.786 -16.558 1.00 74.69 102 ILE A N 1
ATOM 725 C CA . ILE A 1 102 ? 13.395 -2.194 -17.929 1.00 74.69 102 ILE A CA 1
ATOM 726 C C . ILE A 1 102 ? 13.846 -1.099 -18.885 1.00 74.69 102 ILE A C 1
ATOM 728 O O . ILE A 1 102 ? 13.492 0.061 -18.711 1.00 74.69 102 ILE A O 1
ATOM 732 N N . GLN A 1 103 ? 14.662 -1.460 -19.880 1.00 72.00 103 GLN A N 1
ATOM 733 C CA . GLN A 1 103 ? 15.250 -0.514 -20.845 1.00 72.00 103 GLN A CA 1
ATOM 734 C C . GLN A 1 103 ? 15.868 0.743 -20.201 1.00 72.00 103 GLN A C 1
ATOM 736 O O . GLN A 1 103 ? 15.783 1.838 -20.746 1.00 72.00 103 GLN A O 1
ATOM 741 N N . SER A 1 104 ? 16.533 0.576 -19.056 1.00 74.44 104 SER A N 1
ATOM 742 C CA . SER A 1 104 ? 17.138 1.655 -18.252 1.00 74.44 104 SER A CA 1
ATOM 743 C C . SER A 1 104 ? 16.164 2.534 -17.455 1.00 74.44 104 SER A C 1
ATOM 745 O O . SER A 1 104 ? 16.633 3.347 -16.661 1.00 74.44 104 SER A O 1
ATOM 747 N N . ASN A 1 105 ? 14.847 2.346 -17.583 1.00 74.94 105 ASN A N 1
ATOM 748 C CA . ASN A 1 105 ? 13.857 2.985 -16.715 1.00 74.94 105 ASN A CA 1
ATOM 749 C C . ASN A 1 105 ? 13.683 2.168 -15.432 1.00 74.94 105 ASN A C 1
ATOM 751 O O . ASN A 1 105 ? 13.623 0.937 -15.479 1.00 74.94 105 ASN A O 1
ATOM 755 N N . GLY A 1 106 ? 13.617 2.851 -14.290 1.00 80.94 106 GLY A N 1
ATOM 756 C CA . GLY A 1 106 ? 13.384 2.223 -12.995 1.00 80.94 106 GLY A CA 1
ATOM 757 C C . GLY A 1 106 ? 11.905 2.259 -12.653 1.00 80.94 106 GLY A C 1
ATOM 758 O O . GLY A 1 106 ? 11.364 3.318 -12.402 1.00 80.94 106 GLY A O 1
ATOM 759 N N . TYR A 1 107 ? 11.248 1.118 -12.589 1.00 82.38 107 TYR A N 1
ATOM 760 C CA . TYR A 1 107 ? 9.893 0.999 -12.072 1.00 82.38 107 TYR A CA 1
ATOM 761 C C . TYR A 1 107 ? 9.956 0.664 -10.591 1.00 82.38 107 TYR A C 1
ATOM 763 O O . TYR A 1 107 ? 10.828 -0.099 -10.162 1.00 82.38 107 TYR A O 1
ATOM 771 N N . ALA A 1 108 ? 9.060 1.231 -9.796 1.00 87.12 108 ALA A N 1
ATOM 772 C CA . ALA A 1 108 ? 8.961 0.906 -8.388 1.00 87.12 108 ALA A CA 1
ATOM 773 C C . ALA A 1 108 ? 7.522 0.920 -7.884 1.00 87.12 108 ALA A C 1
ATOM 775 O O . ALA A 1 108 ? 6.696 1.717 -8.316 1.00 87.12 108 ALA A O 1
ATOM 776 N N . MET A 1 109 ? 7.264 0.044 -6.918 1.00 89.31 109 MET A N 1
ATOM 777 C CA . MET A 1 109 ? 6.130 0.124 -6.013 1.00 89.31 109 MET A CA 1
ATOM 778 C C . MET A 1 109 ? 6.646 0.153 -4.578 1.00 89.31 109 MET A C 1
ATOM 780 O O . MET A 1 109 ? 7.657 -0.469 -4.248 1.00 89.31 109 MET A O 1
ATOM 784 N N . SER A 1 110 ? 5.954 0.876 -3.711 1.00 92.56 110 SER A N 1
ATOM 785 C CA . SER A 1 110 ? 6.188 0.839 -2.270 1.00 92.56 110 SER A CA 1
ATOM 786 C C . SER A 1 110 ? 4.886 1.020 -1.516 1.00 92.56 110 SER A C 1
ATOM 788 O O . SER A 1 110 ? 3.902 1.523 -2.059 1.00 92.56 110 SER A O 1
ATOM 790 N N . CYS A 1 111 ? 4.879 0.610 -0.254 1.00 94.00 111 CYS A N 1
ATOM 791 C CA . CYS A 1 111 ? 3.765 0.871 0.634 1.00 94.00 111 CYS A CA 1
ATOM 792 C C . CYS A 1 111 ? 4.238 1.370 1.994 1.00 94.00 111 CYS A C 1
ATOM 794 O O . CYS A 1 111 ? 5.357 1.096 2.433 1.00 94.00 111 CYS A O 1
ATOM 796 N N . ALA A 1 112 ? 3.348 2.090 2.659 1.00 95.12 112 ALA A N 1
ATOM 797 C CA . ALA A 1 112 ? 3.483 2.505 4.036 1.00 95.12 112 ALA A CA 1
ATOM 798 C C . ALA A 1 112 ? 2.157 2.263 4.756 1.00 95.12 112 ALA A C 1
ATOM 800 O O . ALA A 1 112 ? 1.089 2.351 4.150 1.00 95.12 112 ALA A O 1
ATOM 801 N N . TYR A 1 113 ? 2.201 1.982 6.053 1.00 94.19 113 TYR A N 1
ATOM 802 C CA . TYR A 1 113 ? 0.984 1.865 6.850 1.00 94.19 113 TYR A CA 1
ATOM 803 C C . TYR A 1 113 ? 1.138 2.419 8.261 1.00 94.19 113 TYR A C 1
ATOM 805 O O . TYR A 1 113 ? 2.212 2.382 8.867 1.00 94.19 113 TYR A O 1
ATOM 813 N N . ASN A 1 114 ? 0.022 2.898 8.797 1.00 92.62 114 ASN A N 1
ATOM 814 C CA . ASN A 1 114 ? -0.163 3.261 10.189 1.00 92.62 114 ASN A CA 1
ATOM 815 C C . ASN A 1 114 ? -1.294 2.398 10.759 1.00 92.62 114 ASN A C 1
ATOM 817 O O . ASN A 1 114 ? -2.418 2.452 10.270 1.00 92.62 114 ASN A O 1
ATOM 821 N N . LEU A 1 115 ? -0.990 1.583 11.771 1.00 88.25 115 LEU A N 1
ATOM 822 C CA . LEU A 1 115 ? -1.940 0.629 12.360 1.00 88.25 115 LEU A CA 1
ATOM 823 C C . LEU A 1 115 ? -2.958 1.287 13.305 1.00 88.25 115 LEU A C 1
ATOM 825 O O . LEU A 1 115 ? -3.876 0.622 13.772 1.00 88.25 115 LEU A O 1
ATOM 829 N N . SER A 1 116 ? -2.761 2.564 13.641 1.00 87.19 116 SER A N 1
ATOM 830 C CA . SER A 1 116 ? -3.608 3.293 14.578 1.00 87.19 116 SER A CA 1
ATOM 831 C C . SER A 1 116 ? -3.597 4.786 14.252 1.00 87.19 116 SER A C 1
ATOM 833 O O . SER A 1 116 ? -3.081 5.609 15.018 1.00 87.19 116 SER A O 1
ATOM 835 N N . ILE A 1 117 ? -4.169 5.144 13.102 1.00 88.81 117 ILE A N 1
ATOM 836 C CA . ILE A 1 117 ? -4.288 6.545 12.694 1.00 88.81 117 ILE A CA 1
ATOM 837 C C . ILE A 1 117 ? -5.228 7.306 13.653 1.00 88.81 117 ILE A C 1
ATOM 839 O O . ILE A 1 117 ? -6.220 6.731 14.110 1.00 88.81 117 ILE A O 1
ATOM 843 N N . PRO A 1 118 ? -4.945 8.574 14.012 1.00 88.38 118 PRO A N 1
ATOM 844 C CA . PRO A 1 118 ? -5.905 9.406 14.731 1.00 88.38 118 PRO A CA 1
ATOM 845 C C . PRO A 1 118 ? -7.037 9.868 13.803 1.00 88.38 118 PRO A C 1
ATOM 847 O O . PRO A 1 118 ? -6.849 9.997 12.593 1.00 88.38 118 PRO A O 1
ATOM 850 N N . SER A 1 119 ? -8.202 10.168 14.378 1.00 90.56 119 SER A N 1
ATOM 851 C CA . SER A 1 119 ? -9.314 10.807 13.666 1.00 90.56 119 SER A CA 1
ATOM 852 C C . SER A 1 119 ? -8.989 12.259 13.293 1.00 90.56 119 SER A C 1
ATOM 854 O O . SER A 1 119 ? -8.314 12.957 14.052 1.00 90.56 119 SER A O 1
ATOM 856 N N . GLY A 1 120 ? -9.535 12.745 12.178 1.00 90.75 120 GLY A N 1
ATOM 857 C CA . GLY A 1 120 ? -9.410 14.138 11.738 1.00 90.75 120 GLY A CA 1
ATOM 858 C C . GLY A 1 120 ? -8.155 14.456 10.919 1.00 90.75 120 GLY A C 1
ATOM 859 O O . GLY A 1 120 ? -7.888 15.627 10.657 1.00 90.75 120 GLY A O 1
ATOM 860 N N . VAL A 1 121 ? -7.388 13.449 10.492 1.00 92.62 121 VAL A N 1
ATOM 861 C CA . VAL A 1 121 ? -6.338 13.622 9.475 1.00 92.62 121 VAL A CA 1
ATOM 862 C C . VAL A 1 121 ? -7.006 13.831 8.121 1.00 92.62 121 VAL A C 1
ATOM 864 O O . VAL A 1 121 ? -7.872 13.052 7.745 1.00 92.62 121 VAL A O 1
ATOM 867 N N . THR A 1 122 ? -6.597 14.857 7.377 1.00 93.19 122 THR A N 1
ATOM 868 C CA . THR A 1 122 ? -7.165 15.197 6.057 1.00 93.19 122 THR A CA 1
ATOM 869 C C . THR A 1 122 ? -6.116 15.262 4.950 1.00 93.19 122 THR A C 1
ATOM 871 O O . THR A 1 122 ? -6.451 15.460 3.785 1.00 93.19 122 THR A O 1
ATOM 874 N N . SER A 1 123 ? -4.830 15.154 5.286 1.00 92.19 123 SER A N 1
ATOM 875 C CA . SER A 1 123 ? -3.761 15.061 4.295 1.00 92.19 123 SER A CA 1
ATOM 876 C C . SER A 1 123 ? -2.598 14.211 4.792 1.00 92.19 123 SER A C 1
ATOM 878 O O . SER A 1 123 ? -2.247 14.239 5.978 1.00 92.19 123 SER A O 1
ATOM 880 N N . LEU A 1 124 ? -1.987 13.491 3.851 1.00 93.19 124 LEU A N 1
ATOM 881 C CA . LEU A 1 124 ? -0.728 12.783 4.008 1.00 93.19 124 LEU A CA 1
ATOM 882 C C . LEU A 1 124 ? 0.389 13.559 3.320 1.00 93.19 124 LEU A C 1
ATOM 884 O O . LEU A 1 124 ? 0.362 13.810 2.123 1.00 93.19 124 LEU A O 1
ATOM 888 N N . ASN A 1 125 ? 1.399 13.901 4.096 1.00 92.31 125 ASN A N 1
ATOM 889 C CA . ASN A 1 125 ? 2.603 14.574 3.653 1.00 92.31 125 ASN A CA 1
ATOM 890 C C . ASN A 1 125 ? 3.684 13.511 3.426 1.00 92.31 125 ASN A C 1
ATOM 892 O O . ASN A 1 125 ?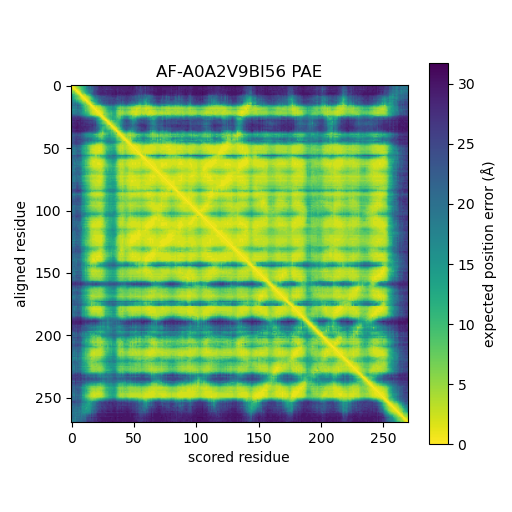 4.215 12.946 4.385 1.00 92.31 125 ASN A O 1
ATOM 896 N N . ILE A 1 126 ? 3.972 13.220 2.162 1.00 92.25 126 ILE A N 1
ATOM 897 C CA . ILE A 1 126 ? 4.758 12.073 1.710 1.00 92.25 126 ILE A CA 1
ATOM 898 C C . ILE A 1 126 ? 6.085 12.564 1.140 1.00 92.25 126 ILE A C 1
ATOM 900 O O . ILE A 1 126 ? 6.120 13.469 0.310 1.00 92.25 126 ILE A O 1
ATOM 904 N N . THR A 1 127 ? 7.187 11.955 1.558 1.00 90.94 127 THR A N 1
ATOM 905 C CA . THR A 1 127 ? 8.504 12.181 0.957 1.00 90.94 127 THR A CA 1
ATOM 906 C C . THR A 1 127 ? 8.931 10.915 0.236 1.00 90.94 127 THR A C 1
ATOM 908 O O . THR A 1 127 ? 8.791 9.815 0.775 1.00 90.94 127 THR A O 1
ATOM 911 N N . MET A 1 128 ? 9.461 11.085 -0.973 1.00 90.31 128 MET A N 1
ATOM 912 C CA . MET A 1 128 ? 9.990 9.997 -1.789 1.00 90.31 128 MET A CA 1
ATOM 913 C C . MET A 1 128 ? 11.520 9.991 -1.750 1.00 90.31 128 MET A C 1
ATOM 915 O O . MET A 1 128 ? 12.165 11.035 -1.611 1.00 90.31 128 MET A O 1
ATOM 919 N N . SER A 1 129 ? 12.115 8.811 -1.915 1.00 90.25 129 SER A N 1
ATOM 920 C CA . SER A 1 129 ? 13.570 8.621 -1.926 1.00 90.25 129 SER A CA 1
ATOM 921 C C . SER A 1 129 ? 14.257 9.208 -3.167 1.00 90.25 129 SER A C 1
ATOM 923 O O . SER A 1 129 ? 15.471 9.417 -3.153 1.00 90.25 129 SER A O 1
ATOM 925 N N . ARG A 1 130 ? 13.499 9.475 -4.240 1.00 84.25 130 ARG A N 1
ATOM 926 C CA . ARG A 1 130 ? 13.947 10.112 -5.489 1.00 84.25 130 ARG A CA 1
ATOM 927 C C . ARG A 1 130 ? 12.844 11.019 -6.042 1.00 84.2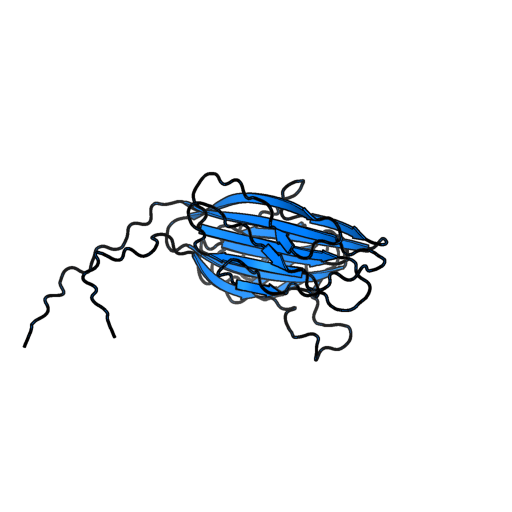5 130 ARG A C 1
ATOM 929 O O . ARG A 1 130 ? 11.690 10.886 -5.656 1.00 84.25 130 ARG A O 1
ATOM 936 N N . THR A 1 131 ? 13.213 11.941 -6.931 1.00 81.62 131 THR A N 1
ATOM 937 C CA . THR A 1 131 ? 12.266 12.822 -7.629 1.00 81.62 131 THR A CA 1
ATOM 938 C C . THR A 1 131 ? 11.615 12.059 -8.768 1.00 81.62 131 THR A C 1
ATOM 940 O O . THR A 1 131 ? 12.334 11.482 -9.584 1.00 81.62 131 THR A O 1
ATOM 943 N N . GLY A 1 132 ? 10.290 12.107 -8.857 1.00 73.56 132 GLY A N 1
ATOM 944 C CA . GLY A 1 132 ? 9.549 11.375 -9.871 1.00 73.56 132 GLY A CA 1
ATOM 945 C C . GLY A 1 132 ? 8.101 11.821 -10.014 1.00 73.56 132 GLY A C 1
ATOM 946 O O . GLY A 1 132 ? 7.544 12.536 -9.178 1.00 73.56 132 GLY A O 1
ATOM 947 N N . SER A 1 133 ? 7.499 11.385 -11.118 1.00 75.00 133 SER A N 1
ATOM 948 C CA . SER A 1 133 ? 6.049 11.354 -11.253 1.00 75.00 133 SER A CA 1
ATOM 949 C C . SER A 1 133 ? 5.536 10.154 -10.468 1.00 75.00 133 SER A C 1
ATOM 951 O O . SER A 1 133 ? 5.984 9.034 -10.708 1.00 75.00 133 SER A O 1
ATOM 953 N N . GLU A 1 134 ? 4.643 10.402 -9.516 1.00 79.81 134 GLU A N 1
ATOM 954 C CA . GLU A 1 134 ? 4.193 9.392 -8.571 1.00 79.81 134 GLU A CA 1
ATOM 955 C C . GLU A 1 134 ? 2.686 9.204 -8.657 1.00 79.81 134 GLU A C 1
ATOM 957 O O . GLU A 1 134 ? 1.901 10.133 -8.912 1.00 79.81 134 GLU A O 1
ATOM 962 N N . ALA A 1 135 ? 2.280 7.972 -8.392 1.00 82.88 135 ALA A N 1
ATOM 963 C CA . ALA A 1 135 ? 0.891 7.625 -8.283 1.00 82.88 135 ALA A CA 1
ATOM 964 C C . ALA A 1 135 ? 0.572 6.946 -6.968 1.00 82.88 135 ALA A C 1
ATOM 966 O O . ALA A 1 135 ? 1.267 6.030 -6.546 1.00 82.88 135 ALA A O 1
ATOM 967 N N . PHE A 1 136 ? -0.481 7.435 -6.314 1.00 85.81 136 PHE A N 1
ATOM 968 C CA . PHE A 1 136 ? -0.796 7.077 -4.941 1.00 85.81 136 PHE A CA 1
ATOM 969 C C . PHE A 1 136 ? -2.187 6.479 -4.798 1.00 85.81 136 PHE A C 1
ATOM 971 O O . PHE A 1 136 ? -3.137 6.887 -5.472 1.00 85.81 136 PHE A O 1
ATOM 978 N N . VAL A 1 137 ? -2.303 5.585 -3.821 1.00 88.19 137 VAL A N 1
ATOM 979 C CA . VAL A 1 137 ? -3.573 5.173 -3.225 1.00 88.19 137 VAL A CA 1
ATOM 980 C C . VAL A 1 137 ? -3.453 5.275 -1.721 1.00 88.19 137 VAL A C 1
ATOM 982 O O . VAL A 1 137 ? -2.536 4.695 -1.149 1.00 88.19 137 VAL A O 1
ATOM 985 N N . ALA A 1 138 ? -4.406 5.938 -1.080 1.00 90.38 138 ALA A N 1
ATOM 986 C CA . ALA A 1 138 ? -4.596 5.883 0.360 1.00 90.38 138 ALA A CA 1
ATOM 987 C C . ALA A 1 138 ? -5.928 5.203 0.685 1.00 90.38 138 ALA A C 1
ATOM 989 O O . ALA A 1 138 ? -6.947 5.462 0.042 1.00 90.38 138 ALA A O 1
ATOM 990 N N . LEU A 1 139 ? -5.923 4.332 1.687 1.00 90.56 139 LEU A N 1
ATOM 991 C CA . LEU A 1 139 ? -7.094 3.574 2.107 1.00 90.56 139 LEU A CA 1
ATOM 992 C C . LEU A 1 139 ? -7.127 3.412 3.621 1.00 90.56 139 LEU A C 1
ATOM 994 O O . LEU A 1 139 ? -6.143 3.018 4.245 1.00 90.56 139 LEU A O 1
ATOM 998 N N . GLU A 1 140 ? -8.277 3.752 4.191 1.00 90.1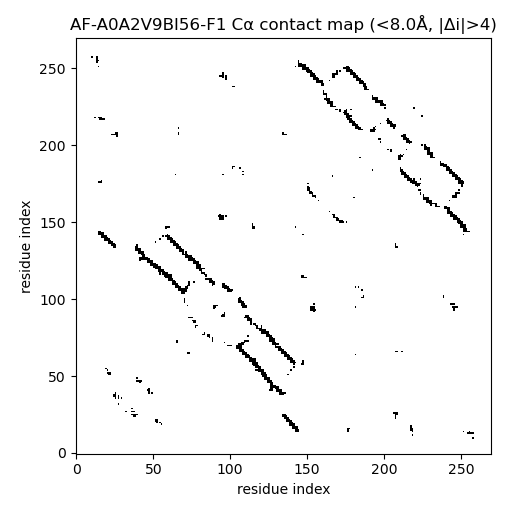2 140 GLU A N 1
ATOM 999 C CA . GLU A 1 140 ? -8.573 3.637 5.613 1.00 90.12 140 GLU A CA 1
ATOM 1000 C C . GLU A 1 140 ? -9.478 2.429 5.820 1.00 90.12 140 GLU A C 1
ATOM 1002 O O . GLU A 1 140 ? -10.561 2.353 5.236 1.00 90.12 140 GLU A O 1
ATOM 1007 N N . ALA A 1 141 ? -9.050 1.502 6.666 1.00 86.88 141 ALA A N 1
ATOM 1008 C CA . ALA A 1 141 ? -9.835 0.346 7.059 1.00 86.88 141 ALA A CA 1
ATOM 1009 C C . ALA A 1 141 ? -10.050 0.358 8.574 1.00 86.88 141 ALA A C 1
ATOM 1011 O O . ALA A 1 141 ? -9.101 0.471 9.355 1.00 86.88 141 ALA A O 1
ATOM 1012 N N . SER A 1 142 ? -11.305 0.220 8.988 1.00 83.00 142 SER A N 1
ATOM 1013 C CA . SER A 1 142 ? -11.668 0.031 10.390 1.00 83.00 142 SER A CA 1
ATOM 1014 C C . SER A 1 142 ? -11.746 -1.453 10.715 1.00 83.00 142 SER A C 1
ATOM 1016 O O . SER A 1 142 ? -12.202 -2.240 9.887 1.00 83.00 142 SER A O 1
ATOM 1018 N N . SER A 1 143 ? -11.375 -1.813 11.942 1.00 71.44 143 SER A N 1
ATOM 1019 C CA . SER A 1 143 ? -11.752 -3.095 12.539 1.00 71.44 143 SER A CA 1
ATOM 1020 C C . SER A 1 143 ? -12.960 -2.882 13.448 1.00 71.44 143 SER A C 1
ATOM 1022 O O . SER A 1 143 ? -12.948 -1.972 14.278 1.00 71.44 143 SER A O 1
ATOM 1024 N N . VAL A 1 144 ? -13.989 -3.725 13.329 1.00 60.78 144 VAL A N 1
ATOM 1025 C CA . VAL A 1 144 ? -15.134 -3.722 14.260 1.00 60.78 144 VAL A CA 1
ATOM 1026 C C . VAL A 1 144 ? -14.731 -4.233 15.655 1.00 60.78 144 VAL A C 1
ATOM 1028 O O . VAL A 1 144 ? -15.384 -3.904 16.645 1.00 60.78 144 VAL A O 1
ATOM 1031 N N . THR A 1 145 ? -13.628 -4.984 15.776 1.00 61.41 145 THR A N 1
ATOM 1032 C CA . THR A 1 145 ? -13.163 -5.532 17.060 1.00 61.41 145 THR A CA 1
ATOM 1033 C C . THR A 1 145 ? -11.639 -5.550 17.183 1.00 61.41 145 THR A C 1
ATOM 1035 O O . THR A 1 145 ? -10.957 -6.217 16.409 1.00 61.41 145 THR A O 1
ATOM 1038 N N . GLY A 1 146 ? -11.106 -4.902 18.221 1.00 66.44 146 GLY A N 1
ATOM 1039 C CA . GLY A 1 146 ? -9.701 -5.032 18.621 1.00 66.44 146 GLY A CA 1
ATOM 1040 C C . GLY A 1 146 ? -8.693 -4.254 17.767 1.00 66.44 146 GLY A C 1
ATOM 1041 O O . GLY A 1 146 ? -9.045 -3.600 16.789 1.00 66.44 146 GLY A O 1
ATOM 1042 N N . ALA A 1 147 ? -7.423 -4.294 18.178 1.00 77.44 147 ALA A N 1
ATOM 1043 C CA . ALA A 1 147 ? -6.337 -3.584 17.502 1.00 77.44 147 ALA A CA 1
ATOM 1044 C C . ALA A 1 147 ? -5.913 -4.291 16.204 1.00 77.44 147 ALA A C 1
ATOM 1046 O O . ALA A 1 147 ? -5.958 -5.516 16.114 1.00 77.44 147 ALA A O 1
ATOM 1047 N N . ILE A 1 148 ? -5.461 -3.525 15.211 1.00 82.00 148 ILE A N 1
ATOM 1048 C CA . ILE A 1 148 ? -4.954 -4.058 13.941 1.00 82.00 148 ILE A CA 1
ATOM 1049 C C . ILE A 1 148 ? -3.444 -4.276 14.060 1.00 82.00 148 ILE A C 1
ATOM 1051 O O . ILE A 1 148 ? -2.718 -3.434 14.588 1.00 82.00 148 ILE A O 1
ATOM 1055 N N . SER A 1 149 ? -2.956 -5.404 13.552 1.00 85.75 149 SER A N 1
ATOM 1056 C CA . SER A 1 149 ? -1.532 -5.731 13.521 1.00 85.75 149 SER A CA 1
ATOM 1057 C C . SER A 1 149 ? -1.104 -6.243 12.151 1.00 85.75 149 SER A C 1
ATOM 1059 O O . SER A 1 149 ? -1.901 -6.808 11.401 1.00 85.75 149 SER A O 1
ATOM 1061 N N . PHE A 1 150 ? 0.170 -6.030 11.827 1.00 87.31 150 PHE A N 1
ATOM 1062 C CA . PHE A 1 150 ? 0.806 -6.656 10.674 1.00 87.31 150 PHE A CA 1
ATOM 1063 C C . PHE A 1 150 ? 0.921 -8.169 10.907 1.00 87.31 150 PHE A C 1
ATOM 1065 O O . PHE A 1 150 ? 1.333 -8.588 11.991 1.00 87.31 150 PHE A O 1
ATOM 1072 N N . ASP A 1 151 ? 0.563 -8.974 9.907 1.00 87.44 151 ASP A N 1
ATOM 1073 C CA . ASP A 1 151 ? 0.714 -10.431 9.964 1.00 87.44 151 ASP A CA 1
ATOM 1074 C C . ASP A 1 151 ? 1.820 -10.901 9.019 1.00 87.44 151 ASP A C 1
ATOM 1076 O O . ASP A 1 151 ? 2.843 -11.429 9.456 1.00 87.44 151 ASP A O 1
ATOM 1080 N N . ALA A 1 152 ? 1.639 -10.656 7.722 1.00 88.31 152 ALA A N 1
ATOM 1081 C CA . ALA A 1 152 ? 2.518 -11.195 6.701 1.00 88.31 152 ALA A CA 1
ATOM 1082 C C . ALA A 1 152 ? 2.679 -10.255 5.515 1.00 88.31 152 ALA A C 1
ATOM 1084 O O . ALA A 1 152 ? 1.810 -9.446 5.184 1.00 88.31 152 ALA A O 1
ATOM 1085 N N . GLN A 1 153 ? 3.793 -10.435 4.821 1.00 91.00 153 GLN A N 1
ATOM 1086 C CA . GLN A 1 153 ? 4.062 -9.791 3.555 1.00 91.00 153 GLN A CA 1
ATOM 1087 C C . GLN A 1 153 ? 4.900 -10.712 2.691 1.00 91.00 153 GLN A C 1
ATOM 1089 O O . GLN A 1 153 ? 5.698 -11.501 3.197 1.00 91.00 153 GLN A O 1
ATOM 1094 N N . ASN A 1 154 ? 4.686 -10.621 1.388 1.00 90.56 154 ASN A N 1
ATOM 1095 C CA . ASN A 1 154 ? 5.530 -11.288 0.423 1.00 90.56 154 ASN A CA 1
ATOM 1096 C C . ASN A 1 154 ? 5.494 -10.529 -0.903 1.00 90.56 154 ASN A C 1
ATOM 1098 O O . ASN A 1 154 ? 4.611 -9.699 -1.148 1.00 90.56 154 ASN A O 1
ATOM 1102 N N . ASN A 1 155 ? 6.448 -10.819 -1.772 1.00 90.00 155 ASN A N 1
ATOM 1103 C CA . ASN A 1 155 ? 6.495 -10.296 -3.124 1.00 90.00 155 ASN A CA 1
ATOM 1104 C C . ASN A 1 155 ? 6.892 -11.377 -4.119 1.00 90.00 155 ASN A C 1
ATOM 1106 O O . ASN A 1 155 ? 7.288 -12.483 -3.756 1.00 90.00 155 ASN A O 1
ATOM 1110 N N . PHE A 1 156 ? 6.714 -11.057 -5.390 1.00 86.44 156 PHE A N 1
ATOM 1111 C CA . PHE A 1 156 ? 7.172 -11.888 -6.481 1.00 86.44 156 PHE A CA 1
ATOM 1112 C C . PHE A 1 156 ? 7.464 -11.025 -7.708 1.00 86.44 156 PHE A C 1
ATOM 1114 O O . PHE A 1 156 ? 6.920 -9.930 -7.887 1.00 86.44 156 PHE A O 1
ATOM 1121 N N . THR A 1 157 ? 8.281 -11.581 -8.592 1.00 81.00 157 THR A N 1
ATOM 1122 C CA . THR A 1 157 ? 8.497 -11.082 -9.947 1.00 81.00 157 THR A CA 1
ATOM 1123 C C . THR A 1 157 ? 8.169 -12.224 -10.900 1.00 81.00 157 THR A C 1
ATOM 1125 O O . THR A 1 157 ? 8.746 -13.306 -10.802 1.00 81.00 157 THR A O 1
ATOM 1128 N N . GLY A 1 158 ? 7.187 -12.009 -11.770 1.00 69.56 158 GLY A N 1
ATOM 1129 C CA . GLY A 1 158 ? 6.760 -12.954 -12.793 1.00 69.56 158 GLY A CA 1
ATOM 1130 C C . GLY A 1 158 ? 7.510 -12.715 -14.099 1.00 69.56 158 GLY A C 1
ATOM 1131 O O . GLY A 1 158 ? 7.724 -11.572 -14.501 1.00 69.56 158 GLY A O 1
ATOM 1132 N N . ALA A 1 159 ? 7.914 -13.799 -14.759 1.00 60.00 159 ALA A N 1
ATOM 1133 C CA . ALA A 1 159 ? 8.593 -13.724 -16.044 1.00 60.00 159 ALA A CA 1
ATOM 1134 C C . ALA A 1 159 ? 7.647 -13.276 -17.168 1.00 60.00 159 ALA A C 1
ATOM 1136 O O . ALA A 1 159 ? 6.442 -13.532 -17.160 1.00 60.00 159 ALA A O 1
ATOM 1137 N N . ASN A 1 160 ? 8.254 -12.635 -18.155 1.00 61.81 160 ASN A N 1
ATOM 1138 C CA . ASN A 1 160 ? 7.622 -12.082 -19.340 1.00 61.81 160 ASN A CA 1
ATOM 1139 C C . ASN A 1 160 ? 6.889 -13.193 -20.105 1.00 61.81 160 ASN A C 1
ATOM 1141 O O . ASN A 1 160 ? 7.493 -14.236 -20.350 1.00 61.81 160 ASN A O 1
ATOM 1145 N N . GLN A 1 161 ? 5.648 -12.942 -20.540 1.00 59.88 161 GLN A N 1
ATOM 1146 C CA . GLN A 1 161 ? 4.787 -13.854 -21.327 1.00 59.88 161 GLN A CA 1
ATOM 1147 C C . GLN A 1 161 ? 3.900 -14.845 -20.549 1.00 59.88 161 GLN A C 1
ATOM 1149 O O . GLN A 1 161 ? 3.617 -15.933 -21.047 1.00 59.88 161 GLN A O 1
ATOM 1154 N N . GLN A 1 162 ? 3.412 -14.498 -19.357 1.00 65.00 162 GLN A N 1
ATOM 1155 C CA . GLN A 1 162 ? 2.296 -15.233 -18.745 1.00 65.00 162 GLN A CA 1
ATOM 1156 C C . GLN A 1 162 ? 1.000 -14.425 -18.850 1.00 65.00 162 GLN A C 1
ATOM 1158 O O . GLN A 1 162 ? 0.936 -13.288 -18.389 1.00 65.00 162 GLN A O 1
ATOM 1163 N N . GLU A 1 163 ? -0.029 -15.025 -19.458 1.00 71.44 163 GLU A N 1
ATOM 1164 C CA . GLU A 1 163 ? -1.392 -14.469 -19.516 1.00 71.44 163 GLU A CA 1
ATOM 1165 C C . GLU A 1 163 ? -2.008 -14.375 -18.115 1.00 71.44 163 GLU A C 1
ATOM 1167 O O . GLU A 1 163 ? -2.695 -13.411 -17.790 1.00 71.44 163 GLU A O 1
ATOM 1172 N N . PHE A 1 164 ? -1.713 -15.356 -17.263 1.00 76.62 164 PHE A N 1
ATOM 1173 C CA . PHE A 1 164 ? -2.202 -15.425 -15.894 1.00 76.62 164 PHE A CA 1
ATOM 1174 C C . PHE A 1 164 ? -1.039 -15.352 -14.925 1.00 76.62 164 PHE A C 1
ATOM 1176 O O . PHE A 1 164 ? -0.099 -16.140 -15.013 1.00 76.62 164 PHE A O 1
ATOM 1183 N N . ILE A 1 165 ? -1.130 -14.426 -13.978 1.00 79.06 165 ILE A N 1
ATOM 1184 C CA . ILE A 1 165 ? -0.090 -14.193 -12.988 1.00 79.06 165 ILE A CA 1
ATOM 1185 C C . ILE A 1 165 ? -0.704 -14.285 -11.606 1.00 79.06 165 ILE A C 1
ATOM 1187 O O . ILE A 1 165 ? -1.610 -13.533 -11.248 1.00 79.06 165 ILE A O 1
ATOM 1191 N N . THR A 1 166 ? -0.212 -15.231 -10.820 1.00 81.00 166 THR A N 1
ATOM 1192 C CA . THR A 1 166 ? -0.711 -15.455 -9.469 1.00 81.00 166 THR A CA 1
ATOM 1193 C C . THR A 1 166 ? 0.039 -14.589 -8.469 1.00 81.00 166 THR A C 1
ATOM 1195 O O . THR A 1 166 ? 1.255 -14.423 -8.539 1.00 81.00 166 THR A O 1
ATOM 1198 N N . SER A 1 167 ? -0.702 -14.051 -7.509 1.00 81.81 167 SER A N 1
ATOM 1199 C CA . SER A 1 167 ? -0.168 -13.249 -6.425 1.00 81.81 167 SER A CA 1
ATOM 1200 C C . SER A 1 167 ? 0.799 -14.024 -5.527 1.00 81.81 167 SER A C 1
ATOM 1202 O O . SER A 1 167 ? 0.699 -15.255 -5.435 1.00 81.81 167 SER A O 1
ATOM 1204 N N . PRO A 1 168 ? 1.700 -13.335 -4.800 1.00 84.44 168 PRO A N 1
ATOM 1205 C CA . PRO A 1 168 ? 2.624 -14.022 -3.918 1.00 84.44 168 PRO A CA 1
ATOM 1206 C C . PRO A 1 168 ? 1.840 -14.713 -2.798 1.00 84.44 168 PRO A C 1
ATOM 1208 O O . PRO A 1 168 ? 0.820 -14.203 -2.322 1.00 84.44 168 PRO A O 1
ATOM 1211 N N . VAL A 1 169 ? 2.318 -15.887 -2.385 1.00 87.25 169 VAL A N 1
ATOM 1212 C CA . VAL A 1 169 ? 1.757 -16.615 -1.240 1.00 87.25 169 VAL A CA 1
ATOM 1213 C C . VAL A 1 169 ? 2.088 -15.842 0.031 1.00 87.25 169 VAL A C 1
ATOM 1215 O O . VAL A 1 169 ? 3.251 -15.514 0.269 1.00 87.25 169 VAL A O 1
ATOM 1218 N N . LEU A 1 170 ? 1.082 -15.574 0.858 1.00 87.31 170 LEU A N 1
ATOM 1219 C CA . LEU A 1 170 ? 1.264 -14.960 2.168 1.00 87.31 170 LEU A CA 1
ATOM 1220 C C . LEU A 1 170 ? 1.208 -16.052 3.234 1.00 87.31 170 LEU A C 1
ATOM 1222 O O . LEU A 1 170 ? 0.165 -16.663 3.445 1.00 87.31 170 LEU A O 1
ATOM 1226 N N . ASN A 1 171 ? 2.346 -16.312 3.881 1.00 86.56 171 ASN A N 1
ATOM 1227 C CA . ASN A 1 171 ? 2.434 -17.254 4.995 1.00 86.56 171 ASN A CA 1
ATOM 1228 C C . ASN A 1 171 ? 2.069 -16.521 6.282 1.00 86.56 171 ASN A C 1
ATOM 1230 O O . ASN A 1 171 ? 2.850 -15.698 6.758 1.00 86.56 171 ASN A O 1
ATOM 1234 N N . THR A 1 172 ? 0.883 -16.790 6.815 1.00 79.38 172 THR A N 1
ATOM 1235 C CA . THR A 1 172 ? 0.297 -15.988 7.893 1.00 79.38 172 THR A CA 1
ATOM 1236 C C . THR A 1 172 ? 0.329 -16.743 9.210 1.00 79.38 172 THR A C 1
ATOM 1238 O O . THR A 1 172 ? 0.280 -17.971 9.250 1.00 79.38 172 THR A O 1
ATOM 1241 N N . SER A 1 173 ? 0.466 -16.005 10.308 1.00 73.69 173 SER A N 1
ATOM 1242 C CA . SER A 1 173 ? 0.551 -16.582 11.653 1.00 73.69 173 SER A CA 1
ATOM 1243 C C . SER A 1 173 ? -0.820 -16.945 12.239 1.00 73.69 173 SER A C 1
ATOM 1245 O O . SER A 1 173 ? -0.887 -17.601 13.278 1.00 73.69 173 SER A O 1
ATOM 1247 N N . GLY A 1 174 ? -1.908 -16.534 11.580 1.00 68.50 174 GLY A N 1
ATOM 1248 C CA . GLY A 1 174 ? -3.287 -16.874 11.924 1.00 68.50 174 GLY A CA 1
ATOM 1249 C C . GLY A 1 174 ? -4.261 -16.567 10.782 1.00 68.50 174 GLY A C 1
ATOM 1250 O O . GLY A 1 174 ? -3.873 -16.588 9.611 1.00 68.50 174 GLY A O 1
ATOM 1251 N N . SER A 1 175 ? -5.521 -16.292 11.134 1.00 67.62 175 SER A N 1
ATOM 1252 C CA . SER A 1 175 ? -6.531 -15.814 10.185 1.00 67.62 175 SER A CA 1
ATOM 1253 C C . SER A 1 175 ? -6.241 -14.386 9.743 1.00 67.62 175 SER A C 1
ATOM 1255 O O . SER A 1 175 ? -5.844 -13.557 10.560 1.00 67.62 175 SER A O 1
ATOM 1257 N N . ASN A 1 176 ? -6.460 -14.111 8.457 1.00 61.03 176 ASN A N 1
ATOM 1258 C CA . ASN A 1 176 ? -6.285 -12.780 7.898 1.00 61.03 176 ASN A CA 1
ATOM 1259 C C . ASN A 1 176 ? -7.632 -12.148 7.654 1.00 61.03 176 ASN A C 1
ATOM 1261 O O . ASN A 1 176 ? -8.511 -12.721 6.999 1.00 61.03 176 ASN A O 1
ATOM 1265 N N . ASP A 1 177 ? -7.725 -10.907 8.086 1.00 71.44 177 ASP A N 1
ATOM 1266 C CA . ASP A 1 177 ? -8.977 -10.181 8.042 1.00 71.44 177 ASP A CA 1
ATOM 1267 C C . ASP A 1 177 ? -8.929 -9.067 6.997 1.00 71.44 177 ASP A C 1
ATOM 1269 O O . ASP A 1 177 ? -9.968 -8.617 6.519 1.00 71.44 177 ASP A O 1
ATOM 1273 N N . PHE A 1 178 ? -7.730 -8.647 6.581 1.00 83.25 178 PHE A N 1
ATOM 1274 C CA . PHE A 1 178 ? -7.566 -7.646 5.538 1.00 83.25 178 PHE A CA 1
ATOM 1275 C C . PHE A 1 178 ? -6.303 -7.897 4.716 1.00 83.25 178 PHE A C 1
ATOM 1277 O O . PHE A 1 178 ? -5.186 -7.829 5.232 1.00 83.25 178 PHE A O 1
ATOM 1284 N N . VAL A 1 179 ? -6.477 -8.174 3.423 1.00 87.56 179 VAL A N 1
ATOM 1285 C CA . VAL A 1 179 ? -5.373 -8.420 2.489 1.00 87.56 179 VAL A CA 1
ATOM 1286 C C . VAL A 1 179 ? -5.364 -7.355 1.399 1.00 87.56 179 VAL A C 1
ATOM 1288 O O . VAL A 1 179 ? -6.388 -7.058 0.783 1.00 87.56 179 VAL A O 1
ATOM 1291 N N . ILE A 1 180 ? -4.180 -6.801 1.151 1.00 89.19 180 ILE A N 1
ATOM 1292 C CA . ILE A 1 180 ? -3.912 -5.821 0.102 1.00 89.19 180 ILE A CA 1
ATOM 1293 C C . ILE A 1 180 ? -2.863 -6.389 -0.843 1.00 89.19 180 ILE A C 1
ATOM 1295 O O . ILE A 1 180 ? -1.821 -6.873 -0.412 1.00 89.19 180 ILE A O 1
ATOM 1299 N N . GLN A 1 181 ? -3.130 -6.316 -2.136 1.00 88.06 181 GLN A N 1
ATOM 1300 C CA . GLN A 1 181 ? -2.327 -6.927 -3.185 1.00 88.06 181 GLN A CA 1
ATOM 1301 C C . GLN A 1 181 ? -1.999 -5.855 -4.230 1.00 88.06 181 GLN A C 1
ATOM 1303 O O . GLN A 1 181 ? -2.899 -5.324 -4.871 1.00 88.06 181 GLN A O 1
ATOM 1308 N N . LEU A 1 182 ? -0.720 -5.505 -4.355 1.00 87.50 182 LEU A N 1
ATOM 1309 C CA . LEU A 1 182 ? -0.165 -4.472 -5.235 1.00 87.50 182 LEU A CA 1
ATOM 1310 C C . LEU A 1 182 ? 0.466 -5.120 -6.460 1.00 87.50 182 LEU A C 1
ATOM 1312 O O . LEU A 1 182 ? 1.303 -6.007 -6.301 1.00 87.50 182 LEU A O 1
ATOM 1316 N N . PHE A 1 183 ? 0.091 -4.679 -7.656 1.00 84.00 183 PHE A N 1
ATOM 1317 C CA . PHE A 1 183 ? 0.552 -5.260 -8.916 1.00 84.00 183 PHE A CA 1
ATOM 1318 C C . PHE A 1 183 ? 0.936 -4.165 -9.888 1.00 84.00 183 PHE A C 1
ATOM 1320 O O . PHE A 1 183 ? 0.176 -3.222 -10.090 1.00 84.00 183 PHE A O 1
ATOM 1327 N N . ALA A 1 184 ? 2.091 -4.332 -10.520 1.00 80.25 184 ALA A N 1
ATOM 1328 C CA . ALA A 1 184 ? 2.545 -3.484 -11.603 1.00 80.25 184 ALA A CA 1
ATOM 1329 C C . ALA A 1 184 ? 2.985 -4.339 -12.787 1.00 80.25 184 ALA A C 1
ATOM 1331 O O . ALA A 1 184 ? 3.602 -5.397 -12.626 1.00 80.25 184 ALA A O 1
ATOM 1332 N N . ASN A 1 185 ? 2.647 -3.876 -13.982 1.00 77.38 185 ASN A N 1
ATOM 1333 C CA . ASN A 1 185 ? 3.253 -4.323 -15.224 1.00 77.38 185 ASN A CA 1
ATOM 1334 C C . ASN A 1 185 ? 4.194 -3.210 -15.713 1.00 77.38 185 ASN A C 1
ATOM 1336 O O . ASN A 1 185 ? 3.837 -2.035 -15.737 1.00 77.38 185 ASN A O 1
ATOM 1340 N N . ALA A 1 186 ? 5.425 -3.562 -16.046 1.00 73.19 186 ALA A N 1
ATOM 1341 C CA . ALA A 1 186 ? 6.403 -2.628 -16.569 1.00 73.19 186 ALA A CA 1
ATOM 1342 C C . ALA A 1 186 ? 6.973 -3.154 -17.889 1.00 73.19 186 ALA A C 1
ATOM 1344 O O . ALA A 1 186 ? 7.161 -4.357 -18.048 1.00 73.19 186 ALA A O 1
ATOM 1345 N N . GLY A 1 187 ? 7.331 -2.260 -18.812 1.00 66.06 187 GLY A N 1
ATOM 1346 C CA . GLY A 1 187 ? 7.740 -2.638 -20.171 1.00 66.06 187 GLY A CA 1
ATOM 1347 C C . GLY A 1 187 ? 6.556 -2.668 -21.144 1.00 66.06 187 GLY A C 1
ATOM 1348 O O . GLY A 1 187 ? 5.505 -2.118 -20.834 1.00 66.06 187 GLY A O 1
ATOM 1349 N N . GLY A 1 188 ? 6.742 -3.245 -22.336 1.00 60.59 188 GLY A N 1
ATOM 1350 C CA . GLY A 1 188 ? 5.717 -3.230 -23.391 1.00 60.59 188 GLY A CA 1
ATOM 1351 C C . GLY A 1 188 ? 5.897 -2.106 -24.417 1.00 60.59 188 GLY A C 1
ATOM 1352 O O . GLY A 1 188 ? 6.460 -1.057 -24.115 1.00 60.59 188 GLY A O 1
ATOM 1353 N N . SER A 1 189 ? 5.455 -2.322 -25.664 1.00 47.53 189 SER A N 1
ATOM 1354 C CA . SER A 1 189 ? 5.577 -1.336 -26.758 1.00 47.53 189 SER A CA 1
ATOM 1355 C C . SER A 1 189 ? 4.241 -0.765 -27.249 1.00 47.53 189 SER A C 1
ATOM 1357 O O . SER A 1 189 ? 4.252 0.038 -28.180 1.00 47.53 189 SER A O 1
ATOM 1359 N N . LEU A 1 190 ? 3.090 -1.170 -26.695 1.00 41.16 190 LEU A N 1
ATOM 1360 C CA . LEU A 1 190 ? 1.774 -0.812 -27.243 1.00 41.16 190 LEU A CA 1
ATOM 1361 C C . LEU A 1 190 ? 0.732 -0.507 -26.150 1.00 41.16 190 LEU A C 1
ATOM 1363 O O . LEU A 1 190 ? -0.028 -1.375 -25.743 1.00 41.16 190 LEU A O 1
ATOM 1367 N N . GLY A 1 191 ? 0.623 0.771 -25.775 1.00 44.72 191 GLY A N 1
ATOM 1368 C CA . GLY A 1 191 ? -0.534 1.311 -25.048 1.00 44.72 191 GLY A CA 1
ATOM 1369 C C . GLY A 1 191 ? -0.573 1.016 -23.544 1.00 44.72 191 GLY A C 1
ATOM 1370 O O . GLY A 1 191 ? 0.301 0.363 -22.995 1.00 44.72 191 GLY A O 1
ATOM 1371 N N . SER A 1 192 ? -1.568 1.584 -22.857 1.00 42.53 192 SER A N 1
ATOM 1372 C CA . SER A 1 192 ? -1.804 1.339 -21.427 1.00 42.53 192 SER A CA 1
ATOM 1373 C C . SER A 1 192 ? -2.254 -0.112 -21.229 1.00 42.53 192 SER A C 1
ATOM 1375 O O . SER A 1 192 ? -3.334 -0.478 -21.692 1.00 42.53 192 SER A O 1
ATOM 1377 N N . GLU A 1 193 ? -1.421 -0.932 -20.587 1.00 50.34 193 GLU A N 1
ATOM 1378 C CA . GLU A 1 193 ? -1.704 -2.339 -20.297 1.00 50.34 193 GLU A CA 1
ATOM 1379 C C . GLU A 1 193 ? -2.394 -2.418 -18.932 1.00 50.34 193 GLU A C 1
ATOM 1381 O O . GLU A 1 193 ? -1.754 -2.428 -17.882 1.00 50.34 193 GLU A O 1
ATOM 1386 N N . PHE A 1 194 ? -3.726 -2.447 -18.935 1.00 53.69 194 PHE A N 1
ATOM 1387 C CA . PHE A 1 194 ? -4.489 -2.621 -17.704 1.00 53.69 194 PHE A CA 1
ATOM 1388 C C . PHE A 1 194 ? -4.601 -4.107 -17.380 1.00 53.69 194 PHE A C 1
ATOM 1390 O O . PHE A 1 194 ? -5.000 -4.899 -18.232 1.00 53.69 194 PHE A O 1
ATOM 1397 N N . TYR A 1 195 ? -4.347 -4.498 -16.133 1.00 55.50 195 TYR A N 1
ATOM 1398 C CA . TYR A 1 195 ? -4.842 -5.791 -15.674 1.00 55.50 195 TYR A CA 1
ATOM 1399 C C . TYR A 1 195 ? -6.361 -5.830 -15.853 1.00 55.50 195 TYR A C 1
ATOM 1401 O O . TYR A 1 195 ? -7.067 -4.940 -15.374 1.00 55.50 195 TYR A O 1
ATOM 1409 N N . ALA A 1 196 ? -6.881 -6.863 -16.517 1.00 51.81 196 ALA A N 1
ATOM 1410 C CA . ALA A 1 196 ? -8.300 -7.150 -16.374 1.00 51.81 196 ALA A CA 1
ATOM 1411 C C . ALA A 1 196 ? -8.552 -7.618 -14.931 1.00 51.81 196 ALA A C 1
ATOM 1413 O O . ALA A 1 196 ? -7.644 -8.125 -14.266 1.00 51.81 196 ALA A O 1
ATOM 1414 N N . LEU A 1 197 ? -9.779 -7.391 -14.450 1.00 55.59 197 LEU A N 1
ATOM 1415 C CA . LEU A 1 197 ? -10.226 -7.702 -13.089 1.00 55.59 197 LEU A CA 1
ATOM 1416 C C . LEU A 1 197 ? -9.663 -9.046 -12.584 1.00 55.59 197 LEU A C 1
ATOM 1418 O O . LEU A 1 197 ? -9.575 -10.001 -13.360 1.00 55.59 197 LEU A O 1
ATOM 1422 N N . PRO A 1 198 ? -9.336 -9.156 -11.287 1.00 60.03 198 PRO A N 1
ATOM 1423 C CA . PRO A 1 198 ? -8.916 -10.426 -10.712 1.00 60.03 198 PRO A CA 1
ATOM 1424 C C . PRO A 1 198 ? -9.978 -11.506 -10.964 1.00 60.03 198 PRO A C 1
ATOM 1426 O O . PRO A 1 198 ? -11.162 -11.312 -10.693 1.00 60.03 198 PRO A O 1
ATOM 1429 N N . TYR A 1 199 ? -9.552 -12.639 -11.522 1.00 47.09 199 TYR A N 1
ATOM 1430 C CA . TYR A 1 199 ? -10.454 -13.624 -12.133 1.00 47.09 199 TYR A CA 1
ATOM 1431 C C . TYR A 1 199 ? -11.159 -14.547 -11.125 1.00 47.09 199 TYR A C 1
ATOM 1433 O O . TYR A 1 199 ? -12.187 -15.142 -11.433 1.00 47.09 199 TYR A O 1
ATOM 1441 N N . ASN A 1 200 ? -10.613 -14.700 -9.917 1.00 59.91 200 ASN A N 1
ATOM 1442 C CA . ASN A 1 200 ? -10.945 -15.813 -9.024 1.00 59.91 200 ASN A CA 1
ATOM 1443 C C . ASN A 1 200 ? -11.367 -15.405 -7.601 1.00 59.91 200 ASN A C 1
ATOM 1445 O O . ASN A 1 200 ? -11.345 -16.250 -6.708 1.00 59.91 200 ASN A O 1
ATOM 1449 N N . ILE A 1 201 ? -11.738 -14.140 -7.367 1.00 62.62 201 ILE A N 1
ATOM 1450 C CA . ILE A 1 201 ? -12.071 -13.624 -6.026 1.00 62.62 201 ILE A CA 1
ATOM 1451 C C . ILE A 1 201 ? -13.133 -12.511 -6.067 1.00 62.62 201 ILE A C 1
ATOM 1453 O O . ILE A 1 201 ? -13.204 -11.731 -7.015 1.00 62.62 201 ILE A O 1
ATOM 1457 N N . ALA A 1 202 ? -13.907 -12.382 -4.986 1.00 61.09 202 ALA A N 1
ATOM 1458 C CA . ALA A 1 202 ? -14.704 -11.187 -4.715 1.00 61.09 202 ALA A CA 1
ATOM 1459 C C . ALA A 1 202 ? -13.800 -10.117 -4.076 1.00 61.09 202 ALA A C 1
ATOM 1461 O O . ALA A 1 202 ? -13.608 -10.103 -2.863 1.00 61.09 202 ALA A O 1
ATOM 1462 N N . SER A 1 203 ? -13.202 -9.251 -4.894 1.00 66.56 203 SER A N 1
ATOM 1463 C CA . SER A 1 203 ? -12.308 -8.178 -4.436 1.00 66.56 203 SER A CA 1
ATOM 1464 C C . SER A 1 203 ? -12.687 -6.828 -5.019 1.00 66.56 203 SER A C 1
ATOM 1466 O O . SER A 1 203 ? -13.265 -6.754 -6.104 1.00 66.56 203 SER A O 1
ATOM 1468 N N . PHE A 1 204 ? -12.247 -5.763 -4.356 1.00 70.88 204 PHE A N 1
ATOM 1469 C CA . PHE A 1 204 ? -12.232 -4.429 -4.944 1.00 70.88 204 PHE A CA 1
ATOM 1470 C C . PHE A 1 204 ? -10.917 -4.226 -5.683 1.00 70.88 204 PHE A C 1
ATOM 1472 O O . PHE A 1 204 ? -9.855 -4.434 -5.101 1.00 70.88 204 PHE A O 1
ATOM 1479 N N . ASN A 1 205 ? -10.986 -3.826 -6.950 1.00 70.94 205 ASN A N 1
ATOM 1480 C CA . ASN A 1 205 ? -9.814 -3.484 -7.741 1.00 70.94 205 ASN A CA 1
ATOM 1481 C C . ASN A 1 205 ? -9.811 -1.988 -8.045 1.00 70.94 205 ASN A C 1
ATOM 1483 O O . ASN A 1 205 ? -10.842 -1.434 -8.431 1.00 70.94 205 ASN A O 1
ATOM 1487 N N . TYR A 1 206 ? -8.651 -1.358 -7.891 1.00 71.88 206 TYR A N 1
ATOM 1488 C CA . TYR A 1 206 ? -8.458 0.028 -8.271 1.00 71.88 206 TYR A CA 1
ATOM 1489 C C . TYR A 1 206 ? -7.137 0.230 -9.005 1.00 71.88 206 TYR A C 1
ATOM 1491 O O . TYR A 1 206 ? -6.114 -0.346 -8.637 1.00 71.88 206 TYR A O 1
ATOM 1499 N N . PHE A 1 207 ? -7.153 1.112 -9.998 1.00 70.81 207 PHE A N 1
ATOM 1500 C CA . PHE A 1 207 ? -5.965 1.511 -10.745 1.00 70.81 207 PHE A CA 1
ATOM 1501 C C . PHE A 1 207 ? -5.368 2.776 -10.146 1.00 70.81 207 PHE A C 1
ATOM 1503 O O . PHE A 1 207 ? -6.091 3.716 -9.819 1.00 70.81 207 PHE A O 1
ATOM 1510 N N . PHE A 1 208 ? -4.048 2.819 -10.025 1.00 66.25 208 PHE A N 1
ATOM 1511 C CA . PHE A 1 208 ? -3.332 4.002 -9.551 1.00 66.25 208 PHE A CA 1
ATOM 1512 C C . PHE A 1 208 ? -2.145 4.299 -10.443 1.00 66.25 208 PHE A C 1
ATOM 1514 O O . PHE A 1 208 ? -1.037 4.514 -9.993 1.00 66.25 208 PHE A O 1
ATOM 1521 N N . GLY A 1 209 ? -2.401 4.294 -11.738 1.00 68.44 209 GLY A N 1
ATOM 1522 C CA . GLY A 1 209 ? -1.395 4.377 -12.776 1.00 68.44 209 GLY A CA 1
ATOM 1523 C C . GLY A 1 209 ? -1.917 3.663 -14.012 1.00 68.44 209 GLY A C 1
ATOM 1524 O O . GLY A 1 209 ? -3.036 3.143 -14.010 1.00 68.44 209 GLY A O 1
ATOM 1525 N N . ALA A 1 210 ? -1.154 3.696 -15.100 1.00 61.16 210 ALA A N 1
ATOM 1526 C CA . ALA A 1 210 ? -1.581 3.003 -16.314 1.00 61.16 210 ALA A CA 1
ATOM 1527 C C . ALA A 1 210 ? -1.409 1.492 -16.195 1.00 61.16 210 ALA A C 1
ATOM 1529 O O . ALA A 1 210 ? -2.219 0.760 -16.753 1.00 61.16 210 ALA A O 1
ATOM 1530 N N . ASN A 1 211 ? -0.392 1.056 -15.451 1.00 70.62 211 ASN A N 1
ATOM 1531 C CA . ASN A 1 211 ? -0.017 -0.345 -15.363 1.00 70.62 211 ASN A CA 1
ATOM 1532 C C . ASN A 1 211 ? 0.051 -0.835 -13.903 1.00 70.62 211 ASN A C 1
ATOM 1534 O O . ASN A 1 211 ? 0.434 -1.976 -13.648 1.00 70.62 211 ASN A O 1
ATOM 1538 N N . GLU A 1 212 ? -0.310 0.021 -12.944 1.00 78.19 212 GLU A N 1
ATOM 1539 C CA . GLU A 1 212 ? -0.303 -0.229 -11.508 1.00 78.19 212 GLU A CA 1
ATOM 1540 C C . GLU A 1 212 ? -1.725 -0.347 -10.954 1.00 78.19 212 GLU A C 1
ATOM 1542 O O . GLU A 1 212 ? -2.608 0.478 -11.220 1.00 78.19 212 GLU A O 1
ATOM 1547 N N . SER A 1 213 ? -1.952 -1.378 -10.146 1.00 78.94 213 SER A N 1
ATOM 1548 C CA . SER A 1 213 ? -3.258 -1.679 -9.571 1.00 78.94 213 SER A CA 1
ATOM 1549 C C . SER A 1 213 ? -3.156 -2.275 -8.174 1.00 78.94 213 SER A C 1
ATOM 1551 O O . SER A 1 213 ? -2.141 -2.852 -7.775 1.00 78.94 213 SER A O 1
ATOM 1553 N N . ILE A 1 214 ? -4.225 -2.092 -7.407 1.00 82.62 214 ILE A N 1
ATOM 1554 C CA . ILE A 1 214 ? -4.389 -2.628 -6.063 1.00 82.62 214 ILE A CA 1
ATOM 1555 C C . ILE A 1 214 ? -5.668 -3.457 -6.016 1.00 82.62 214 ILE A C 1
ATOM 1557 O O . ILE A 1 214 ? -6.728 -3.003 -6.447 1.00 82.62 214 ILE A O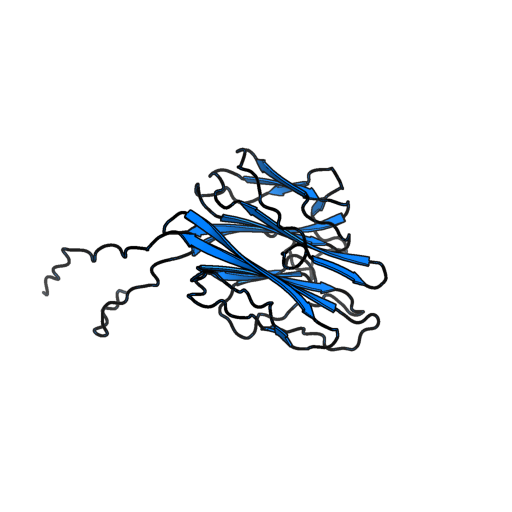 1
ATOM 1561 N N . ALA A 1 215 ? -5.573 -4.666 -5.476 1.00 84.38 215 ALA A N 1
ATOM 1562 C CA . ALA A 1 215 ? -6.722 -5.462 -5.078 1.00 84.38 215 ALA A CA 1
ATOM 1563 C C . ALA A 1 215 ? -6.834 -5.492 -3.553 1.00 84.38 215 ALA A C 1
ATOM 1565 O O . ALA A 1 215 ? -5.839 -5.663 -2.844 1.00 84.38 215 ALA A O 1
ATOM 1566 N N . ILE A 1 216 ? -8.059 -5.332 -3.062 1.00 84.38 216 ILE A N 1
ATOM 1567 C CA . ILE A 1 216 ? -8.387 -5.329 -1.639 1.00 84.38 216 ILE A CA 1
ATOM 1568 C C . ILE A 1 216 ? -9.369 -6.461 -1.362 1.00 84.38 216 ILE A C 1
ATOM 1570 O O . ILE A 1 216 ? -10.408 -6.584 -2.018 1.00 84.38 216 ILE A O 1
ATOM 1574 N N . LEU A 1 217 ? -9.025 -7.263 -0.363 1.00 83.00 217 LEU A N 1
ATOM 1575 C CA . LEU A 1 217 ? -9.763 -8.428 0.096 1.00 83.00 217 LEU A CA 1
ATOM 1576 C C . LEU A 1 217 ? -10.073 -8.270 1.590 1.00 83.00 217 LEU A C 1
ATOM 1578 O O . LEU A 1 217 ? -9.274 -8.693 2.432 1.00 83.00 217 LEU A O 1
ATOM 1582 N N . PRO A 1 218 ? -11.203 -7.634 1.937 1.00 77.25 218 PRO A N 1
ATOM 1583 C CA . PRO A 1 218 ? -11.679 -7.631 3.310 1.00 77.25 218 PRO A CA 1
ATOM 1584 C C . PRO A 1 218 ? -12.229 -9.013 3.679 1.00 77.25 218 PRO A C 1
ATOM 1586 O O . PRO A 1 218 ? -12.833 -9.695 2.853 1.00 77.25 218 PRO A O 1
ATOM 1589 N N . ASN A 1 219 ? -12.054 -9.400 4.938 1.00 75.12 219 ASN A N 1
ATOM 1590 C CA . ASN A 1 219 ? -12.599 -10.612 5.547 1.00 75.12 219 ASN A CA 1
ATOM 1591 C C . ASN A 1 219 ? -12.185 -11.900 4.806 1.00 75.12 219 ASN A C 1
ATOM 1593 O O . ASN A 1 219 ? -13.006 -12.782 4.559 1.00 75.12 219 ASN A O 1
ATOM 1597 N N . SER A 1 220 ? -10.900 -12.007 4.441 1.00 71.31 220 SER A N 1
ATOM 1598 C CA . SER A 1 220 ? -10.361 -13.128 3.651 1.00 71.31 220 SER A CA 1
ATOM 1599 C C . SER A 1 220 ? -10.414 -14.498 4.344 1.00 71.31 220 SER A C 1
ATOM 1601 O O . SER A 1 220 ? -10.312 -15.523 3.670 1.00 71.31 220 SER A O 1
ATOM 1603 N N . GLY A 1 221 ? -10.597 -14.539 5.666 1.00 68.62 221 GLY A N 1
ATOM 1604 C CA . GLY A 1 221 ? -10.724 -15.775 6.435 1.00 68.62 221 GLY A CA 1
ATOM 1605 C C . GLY A 1 221 ? -9.377 -16.405 6.827 1.00 68.62 221 GLY A C 1
ATOM 1606 O O . GLY A 1 221 ? -8.333 -15.748 6.800 1.00 68.62 221 GLY A O 1
ATOM 1607 N N . PRO A 1 222 ? -9.365 -17.691 7.235 1.00 67.50 222 PRO A N 1
ATOM 1608 C CA . PRO A 1 222 ? -8.183 -18.335 7.816 1.00 67.50 222 PRO A CA 1
ATOM 1609 C C . PRO A 1 222 ? -7.033 -18.557 6.824 1.00 67.50 222 PRO A C 1
ATOM 1611 O O . PRO A 1 222 ? -5.909 -18.824 7.233 1.00 67.50 222 PRO A O 1
ATOM 1614 N N . THR A 1 223 ? -7.302 -18.458 5.523 1.00 72.31 223 THR A N 1
ATOM 1615 C CA . THR A 1 223 ? -6.324 -18.674 4.455 1.00 72.31 223 THR A CA 1
ATOM 1616 C C . THR A 1 223 ? -6.373 -17.512 3.482 1.00 72.31 223 THR A C 1
ATOM 1618 O O . THR A 1 223 ? -7.439 -17.214 2.946 1.00 72.31 223 THR A O 1
ATOM 1621 N N . VAL A 1 224 ? -5.226 -16.891 3.205 1.00 77.69 224 VAL A N 1
ATOM 1622 C CA . VAL A 1 224 ? -5.156 -15.827 2.199 1.00 77.69 224 VAL A CA 1
ATOM 1623 C C . VAL A 1 224 ? -5.427 -16.414 0.814 1.00 77.69 224 VAL A C 1
ATOM 1625 O O . VAL A 1 224 ? -4.662 -17.276 0.371 1.00 77.69 224 VAL A O 1
ATOM 1628 N N . PRO A 1 225 ? -6.468 -15.961 0.096 1.00 76.06 225 PRO A N 1
ATOM 1629 C CA . PRO A 1 225 ? -6.674 -16.393 -1.273 1.00 76.06 225 PRO A CA 1
ATOM 1630 C C . PRO A 1 225 ? -5.579 -15.802 -2.165 1.00 76.06 225 PRO A C 1
ATOM 1632 O O . PRO A 1 225 ? -5.237 -14.621 -2.066 1.00 76.06 225 PRO A O 1
ATOM 1635 N N . GLN A 1 226 ? -5.041 -16.624 -3.063 1.00 80.94 226 GLN A N 1
ATOM 1636 C CA . GLN A 1 226 ? -4.173 -16.127 -4.119 1.00 80.94 226 GLN A CA 1
ATOM 1637 C C . GLN A 1 226 ? -5.010 -15.518 -5.241 1.00 80.94 226 GLN A C 1
ATOM 1639 O O . GLN A 1 226 ? -5.936 -16.141 -5.767 1.00 80.94 226 GLN A O 1
ATOM 1644 N N . ILE A 1 227 ? -4.651 -14.301 -5.623 1.00 77.62 227 ILE A N 1
ATOM 1645 C CA . ILE A 1 227 ? -5.296 -13.568 -6.703 1.00 77.62 227 ILE A CA 1
ATOM 1646 C C . ILE A 1 227 ? -4.634 -13.961 -8.014 1.00 77.62 227 ILE A C 1
ATOM 1648 O O . ILE A 1 227 ? -3.412 -13.890 -8.126 1.00 77.62 227 ILE A O 1
ATOM 1652 N N . THR A 1 228 ? -5.427 -14.343 -9.011 1.00 79.56 228 THR A N 1
ATOM 1653 C CA . THR A 1 228 ? -4.932 -14.491 -10.381 1.00 79.56 228 THR A CA 1
ATOM 1654 C C . THR A 1 228 ? -5.258 -13.236 -11.171 1.00 79.56 228 THR A C 1
ATOM 1656 O O . THR A 1 228 ? -6.425 -12.888 -11.362 1.00 79.56 228 THR A O 1
ATOM 1659 N N . TRP A 1 229 ? -4.206 -12.570 -11.624 1.00 76.00 229 TRP A N 1
ATOM 1660 C CA . TRP A 1 229 ? -4.248 -11.384 -12.456 1.00 76.00 229 TRP A CA 1
ATOM 1661 C C . TRP A 1 229 ? -4.157 -11.783 -13.916 1.00 76.00 229 TRP A C 1
ATOM 1663 O O . TRP A 1 229 ? -3.300 -12.585 -14.288 1.00 76.00 229 TRP A O 1
ATOM 1673 N N . ILE A 1 230 ? -5.045 -11.224 -14.732 1.00 72.62 230 ILE A N 1
ATOM 1674 C CA . ILE A 1 230 ? -5.029 -11.446 -16.173 1.00 72.62 230 ILE A CA 1
ATOM 1675 C C . ILE A 1 230 ? -4.230 -10.314 -16.805 1.00 72.62 230 ILE A C 1
ATOM 1677 O O . ILE A 1 230 ? -4.647 -9.152 -16.776 1.00 72.62 230 ILE A O 1
ATOM 1681 N N . ASN A 1 231 ? -3.090 -10.661 -17.388 1.00 69.25 231 ASN A N 1
ATOM 1682 C CA . ASN A 1 231 ? -2.334 -9.769 -18.243 1.00 69.25 231 ASN A CA 1
ATOM 1683 C C . ASN A 1 231 ? -2.968 -9.789 -19.643 1.00 69.25 231 ASN A C 1
ATOM 1685 O O . ASN A 1 231 ? -2.804 -10.748 -20.396 1.00 69.25 231 ASN A O 1
ATOM 1689 N N . CYS A 1 232 ? -3.737 -8.748 -19.981 1.00 54.44 232 CYS A N 1
ATOM 1690 C CA . CYS A 1 232 ? -4.563 -8.724 -21.192 1.00 54.44 232 CYS A CA 1
ATOM 1691 C C . CYS A 1 232 ? -3.770 -8.599 -22.504 1.00 54.44 232 CYS A C 1
ATOM 1693 O O . CYS A 1 232 ? -4.360 -8.691 -23.581 1.00 54.44 232 CYS A O 1
ATOM 1695 N N . CYS A 1 233 ? -2.453 -8.393 -22.438 1.00 54.25 233 CYS A N 1
ATOM 1696 C CA . CYS A 1 233 ? -1.616 -8.119 -23.599 1.00 54.25 233 CYS A CA 1
ATOM 1697 C C . CYS A 1 233 ? -0.448 -9.115 -23.679 1.00 54.25 233 CYS A C 1
ATOM 1699 O O . CYS A 1 233 ? 0.707 -8.775 -23.458 1.00 54.25 233 CYS A O 1
ATOM 1701 N N . PHE A 1 234 ? -0.747 -10.364 -24.054 1.00 55.22 234 PHE A N 1
ATOM 1702 C CA . PHE A 1 234 ? 0.238 -11.435 -24.303 1.00 55.22 234 PHE A CA 1
ATOM 1703 C C . PHE A 1 234 ? 1.145 -11.179 -25.531 1.00 55.22 234 PHE A C 1
ATOM 1705 O O . PHE A 1 234 ? 1.967 -12.015 -25.905 1.00 55.22 234 PHE A O 1
ATOM 1712 N N . THR A 1 235 ? 1.003 -10.049 -26.229 1.00 53.28 235 THR A N 1
ATOM 1713 C 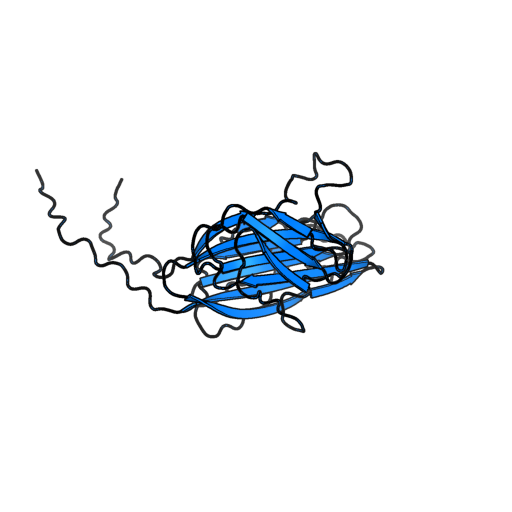CA . THR A 1 235 ? 1.811 -9.787 -27.424 1.00 53.28 235 THR A CA 1
ATOM 1714 C C . THR A 1 235 ? 3.276 -9.615 -27.055 1.00 53.28 235 THR A C 1
ATOM 1716 O O . THR A 1 235 ? 3.614 -8.811 -26.194 1.00 53.28 235 THR A O 1
ATOM 1719 N N . VAL A 1 236 ? 4.143 -10.360 -27.743 1.00 54.06 236 VAL A N 1
ATOM 1720 C CA . VAL A 1 236 ? 5.602 -10.328 -27.598 1.00 54.06 236 VAL A CA 1
ATOM 1721 C C . VAL A 1 236 ? 6.119 -8.926 -27.938 1.00 54.06 236 VAL A C 1
ATOM 1723 O O . VAL A 1 236 ? 6.420 -8.617 -29.089 1.00 54.06 236 VAL A O 1
ATOM 1726 N N . SER A 1 237 ? 6.166 -8.040 -26.952 1.00 56.38 237 SER A N 1
ATOM 1727 C CA . SER A 1 237 ? 6.723 -6.704 -27.104 1.00 56.38 237 SER A CA 1
ATOM 1728 C C . SER A 1 237 ? 8.247 -6.755 -26.998 1.00 56.38 237 SER A C 1
ATOM 1730 O O . SER A 1 237 ? 8.818 -7.581 -26.283 1.00 56.38 237 SER A O 1
ATOM 1732 N N . ASN A 1 238 ? 8.925 -5.855 -27.711 1.00 57.28 238 ASN A N 1
ATOM 1733 C CA . ASN A 1 238 ? 10.340 -5.565 -27.503 1.00 57.28 238 ASN A CA 1
ATOM 1734 C C . ASN A 1 238 ? 10.446 -4.110 -27.008 1.00 57.28 238 ASN A C 1
ATOM 1736 O O . ASN A 1 238 ? 10.260 -3.198 -27.816 1.00 57.28 238 ASN A O 1
ATOM 1740 N N . PRO A 1 239 ? 10.673 -3.872 -25.705 1.00 61.97 239 PRO A N 1
ATOM 1741 C CA . PRO A 1 239 ? 11.118 -4.831 -24.697 1.00 61.97 239 PRO A CA 1
ATOM 1742 C C . PRO A 1 239 ? 9.976 -5.705 -24.170 1.00 61.97 239 PRO A C 1
ATOM 1744 O O . PRO A 1 239 ? 8.810 -5.299 -24.225 1.00 61.97 239 PRO A O 1
ATOM 1747 N N . PRO A 1 240 ? 10.299 -6.878 -23.612 1.00 67.69 240 PRO A N 1
ATOM 1748 C CA . PRO A 1 240 ? 9.292 -7.718 -22.992 1.00 67.69 240 PRO A CA 1
ATOM 1749 C C . PRO A 1 240 ? 8.720 -7.043 -21.734 1.00 67.69 240 PRO A C 1
ATOM 1751 O O . PRO A 1 240 ? 9.472 -6.457 -20.952 1.00 67.69 240 PRO A O 1
ATOM 1754 N N . SER A 1 241 ? 7.404 -7.132 -21.549 1.00 71.94 241 SER A N 1
ATOM 1755 C CA . SER A 1 241 ? 6.727 -6.703 -20.322 1.00 71.94 241 SER A CA 1
ATOM 1756 C C . SER A 1 241 ? 7.055 -7.654 -19.169 1.00 71.94 241 SER A C 1
ATOM 1758 O O . SER A 1 241 ? 6.988 -8.872 -19.344 1.00 71.94 241 SER A O 1
ATOM 1760 N N . VAL A 1 242 ? 7.384 -7.110 -17.998 1.00 75.88 242 VAL A N 1
ATOM 1761 C CA . VAL A 1 242 ? 7.637 -7.850 -16.761 1.00 75.88 242 VAL A CA 1
ATOM 1762 C C . VAL A 1 242 ? 6.587 -7.451 -15.730 1.00 75.88 242 VAL A C 1
ATOM 1764 O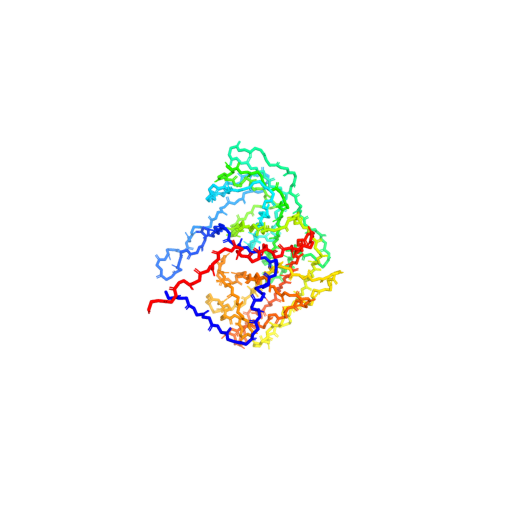 O . VAL A 1 242 ? 6.297 -6.272 -15.529 1.00 75.88 242 VAL A O 1
ATOM 1767 N N . THR A 1 243 ? 6.041 -8.435 -15.028 1.00 80.81 243 THR A N 1
ATOM 1768 C CA . THR A 1 243 ? 5.084 -8.203 -13.947 1.00 80.81 243 THR A CA 1
ATOM 1769 C C . THR A 1 243 ? 5.734 -8.440 -12.602 1.00 80.81 243 THR A C 1
ATOM 1771 O O . THR A 1 243 ? 6.472 -9.402 -12.406 1.00 80.81 243 THR A O 1
ATOM 1774 N N . PHE A 1 244 ? 5.408 -7.596 -11.640 1.00 82.62 244 PHE A N 1
ATOM 1775 C CA . PHE A 1 244 ? 5.802 -7.780 -10.258 1.00 82.62 244 PHE A CA 1
ATOM 1776 C C . PHE A 1 244 ? 4.664 -7.377 -9.338 1.00 82.62 244 PHE A C 1
ATOM 1778 O O . PHE A 1 244 ? 3.822 -6.542 -9.677 1.00 82.62 244 PHE A O 1
ATOM 1785 N N . GLY A 1 245 ? 4.644 -7.973 -8.155 1.00 85.75 245 GLY A N 1
ATOM 1786 C CA . GLY A 1 245 ? 3.627 -7.649 -7.178 1.00 85.75 245 GLY A CA 1
ATOM 1787 C C . GLY A 1 245 ? 4.021 -7.988 -5.757 1.00 85.75 245 GLY A C 1
ATOM 1788 O O . GLY A 1 245 ? 4.991 -8.700 -5.495 1.00 85.75 245 GLY A O 1
ATOM 1789 N N . SER A 1 246 ? 3.246 -7.456 -4.824 1.00 89.94 246 SER A N 1
ATOM 1790 C CA . SER A 1 246 ? 3.384 -7.717 -3.400 1.00 89.94 246 SER A CA 1
ATOM 1791 C C . SER A 1 246 ? 2.024 -7.878 -2.748 1.00 89.94 246 SER A C 1
ATOM 1793 O O . SER A 1 246 ? 1.084 -7.158 -3.064 1.00 89.94 246 SER A O 1
ATOM 1795 N N . GLY A 1 247 ? 1.941 -8.812 -1.809 1.00 90.00 247 GLY A N 1
ATOM 1796 C CA . GLY A 1 247 ? 0.812 -8.959 -0.907 1.00 90.00 247 GLY A CA 1
ATOM 1797 C C . GLY A 1 247 ? 1.187 -8.491 0.491 1.00 90.00 247 GLY A C 1
ATOM 1798 O O . GLY A 1 247 ? 2.294 -8.759 0.953 1.00 90.00 247 GLY A O 1
ATOM 1799 N N . VAL A 1 248 ? 0.255 -7.837 1.175 1.00 91.75 248 VAL A N 1
ATOM 1800 C CA . VAL A 1 248 ? 0.350 -7.440 2.581 1.00 91.75 248 VAL A CA 1
ATOM 1801 C C . VAL A 1 248 ? -0.914 -7.902 3.292 1.00 91.75 248 VAL A C 1
ATOM 1803 O O . VAL A 1 248 ? -2.017 -7.663 2.801 1.00 91.75 248 VAL A O 1
ATOM 1806 N N . ALA A 1 249 ? -0.754 -8.562 4.434 1.00 89.75 249 ALA A N 1
ATOM 1807 C CA . ALA A 1 249 ? -1.848 -9.071 5.243 1.00 89.75 249 ALA A CA 1
ATOM 1808 C C . ALA A 1 249 ? -1.830 -8.452 6.641 1.00 89.75 249 ALA A C 1
ATOM 1810 O O . ALA A 1 249 ? -0.782 -8.351 7.290 1.00 89.75 249 ALA A O 1
ATOM 1811 N N . PHE A 1 250 ? -3.017 -8.080 7.105 1.00 87.69 250 PHE A N 1
ATOM 1812 C CA . PHE A 1 250 ? -3.263 -7.578 8.445 1.00 87.69 250 PHE A CA 1
ATOM 1813 C C . PHE A 1 250 ? -4.294 -8.458 9.146 1.00 87.69 250 PHE A C 1
ATOM 1815 O O . PHE A 1 250 ? -5.211 -9.003 8.522 1.00 87.69 250 PHE A O 1
ATOM 1822 N N . LYS A 1 251 ? -4.150 -8.545 10.466 1.00 82.56 251 LYS A N 1
ATOM 1823 C CA . LYS A 1 251 ? -5.068 -9.263 11.353 1.00 82.56 251 LYS A CA 1
ATOM 1824 C C . LYS A 1 251 ? -5.564 -8.343 12.460 1.00 82.56 251 LYS A C 1
ATOM 1826 O O . LYS A 1 251 ? -4.786 -7.536 12.987 1.00 82.56 251 LYS A O 1
ATOM 1831 N N . ALA A 1 252 ? -6.827 -8.479 12.844 1.00 74.75 252 ALA A N 1
ATOM 1832 C CA . ALA A 1 252 ? -7.329 -7.901 14.081 1.00 74.75 252 ALA A CA 1
ATOM 1833 C C . ALA A 1 252 ? -6.991 -8.824 15.259 1.00 74.75 252 ALA A C 1
ATOM 1835 O O . ALA A 1 252 ? -7.269 -10.022 15.253 1.00 74.75 252 ALA A O 1
ATOM 1836 N N . SER A 1 253 ? -6.401 -8.271 16.316 1.00 64.19 253 SER A N 1
ATOM 1837 C CA . SER A 1 253 ? -6.230 -8.982 17.579 1.00 64.19 253 SER A CA 1
ATOM 1838 C C . SER A 1 253 ? -7.520 -8.895 18.397 1.00 64.19 253 SER A C 1
ATOM 1840 O O . SER A 1 253 ? -7.869 -7.817 18.880 1.00 64.19 253 SER A O 1
ATOM 1842 N N . GLY A 1 254 ? -8.201 -10.022 18.599 1.00 52.19 254 GLY A N 1
ATOM 1843 C CA . GLY A 1 254 ? -9.339 -10.137 19.512 1.00 52.19 254 GLY A CA 1
ATOM 1844 C C . GLY A 1 254 ? -10.345 -11.190 19.061 1.00 52.19 254 GLY A C 1
ATOM 1845 O O . GLY A 1 254 ? -10.593 -11.350 17.873 1.00 52.19 254 GLY A O 1
ATOM 1846 N N . THR A 1 255 ? -10.947 -11.910 20.006 1.00 41.28 255 THR A N 1
ATOM 1847 C CA . THR A 1 255 ? -12.155 -12.696 19.740 1.00 41.28 255 THR A CA 1
ATOM 1848 C C . THR A 1 255 ? -13.318 -11.732 19.589 1.00 41.28 255 THR A C 1
ATOM 1850 O O . THR A 1 255 ? -13.686 -11.054 20.549 1.00 41.28 255 THR A O 1
ATOM 1853 N N . ALA A 1 256 ? -13.907 -11.665 18.407 1.00 40.16 256 ALA A N 1
ATOM 1854 C CA . ALA A 1 256 ? -15.156 -10.957 18.252 1.00 40.16 256 ALA A CA 1
ATOM 1855 C C . ALA A 1 256 ? -16.284 -11.761 18.909 1.00 40.16 256 ALA A C 1
ATOM 1857 O O . ALA A 1 256 ? -16.649 -12.852 18.470 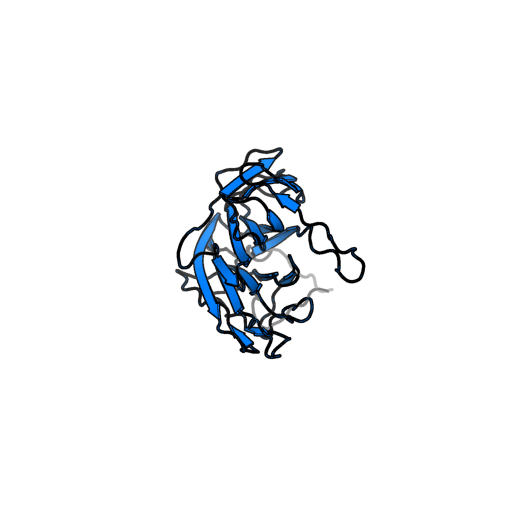1.00 40.16 256 ALA A O 1
ATOM 1858 N N . THR A 1 257 ? -16.815 -11.233 20.005 1.00 36.66 257 THR A N 1
ATOM 1859 C CA . THR A 1 257 ? -18.023 -11.763 20.626 1.00 36.66 257 THR A CA 1
ATOM 1860 C C . THR A 1 257 ? -19.202 -11.235 19.826 1.00 36.66 257 THR A C 1
ATOM 1862 O O . THR A 1 257 ? -19.416 -10.023 19.776 1.00 36.66 257 THR A O 1
ATOM 1865 N N . ALA A 1 258 ? -19.969 -12.124 19.192 1.00 39.09 258 ALA A N 1
ATOM 1866 C CA . ALA A 1 258 ? -21.236 -11.726 18.591 1.00 39.09 258 ALA A CA 1
ATOM 1867 C C . ALA A 1 258 ? -22.082 -10.993 19.653 1.00 39.09 258 ALA A C 1
ATOM 1869 O O . ALA A 1 258 ? -22.143 -11.467 20.796 1.00 39.09 258 ALA A O 1
ATOM 1870 N N . PRO A 1 259 ? -22.715 -9.849 19.328 1.00 43.19 259 PRO A N 1
ATOM 1871 C CA . PRO A 1 259 ? -23.634 -9.215 20.258 1.00 43.19 259 PRO A CA 1
ATOM 1872 C C . PRO A 1 259 ? -24.711 -10.227 20.650 1.00 43.19 259 PRO A C 1
ATOM 1874 O O . PRO A 1 259 ? -25.215 -10.972 19.804 1.00 43.19 259 PRO A O 1
ATOM 1877 N N . SER A 1 260 ? -25.037 -10.276 21.943 1.00 38.78 260 SER A N 1
ATOM 1878 C CA . SER A 1 260 ? -26.094 -11.147 22.452 1.00 38.78 260 SER A CA 1
ATOM 1879 C C . SER A 1 260 ? -27.357 -10.968 21.601 1.00 38.78 260 SER A C 1
ATOM 1881 O O . SER A 1 260 ? -27.714 -9.822 21.304 1.00 38.78 260 SER A O 1
ATOM 1883 N N . PRO A 1 261 ? -28.049 -12.056 21.211 1.00 44.69 261 PRO A N 1
ATOM 1884 C CA . PRO A 1 261 ? -29.319 -11.942 20.510 1.00 44.69 261 PRO A CA 1
ATOM 1885 C C . PRO A 1 261 ? -30.248 -10.990 21.276 1.00 44.69 261 PRO A C 1
ATOM 1887 O O . PRO A 1 261 ? -30.273 -11.065 22.509 1.00 44.69 261 PRO A O 1
ATOM 1890 N N . PRO A 1 262 ? -31.018 -10.118 20.598 1.00 50.00 262 PRO A N 1
ATOM 1891 C CA . PRO A 1 262 ? -31.967 -9.246 21.275 1.00 50.00 262 PRO A CA 1
ATOM 1892 C C . PRO A 1 262 ? -32.905 -10.079 22.151 1.00 50.00 262 PRO A C 1
ATOM 1894 O O . PRO A 1 262 ? -33.691 -10.888 21.652 1.00 50.00 262 PRO A O 1
ATOM 1897 N N . THR A 1 263 ? -32.827 -9.899 23.466 1.00 47.97 263 THR A N 1
ATOM 1898 C CA . THR A 1 263 ? -33.793 -10.471 24.399 1.00 47.97 263 THR A CA 1
ATOM 1899 C C . THR A 1 263 ? -35.005 -9.540 24.436 1.00 47.97 263 THR A C 1
ATOM 1901 O O . THR A 1 263 ? -34.871 -8.345 24.678 1.00 47.97 263 THR A O 1
ATOM 1904 N N . GLY A 1 264 ? -36.199 -10.061 24.135 1.00 50.38 264 GLY A N 1
ATOM 1905 C CA . GLY A 1 264 ? -37.449 -9.288 24.236 1.00 50.38 264 GLY A CA 1
ATOM 1906 C C . GLY A 1 264 ? -38.307 -9.175 22.973 1.00 50.38 264 GLY A C 1
ATOM 1907 O O . GLY A 1 264 ? -39.349 -8.529 23.025 1.00 50.38 264 GLY A O 1
ATOM 1908 N N . LEU A 1 265 ? -37.958 -9.828 21.859 1.00 43.72 265 LEU A N 1
ATOM 1909 C CA . LEU A 1 265 ? -38.882 -9.959 20.722 1.00 43.72 265 LEU A CA 1
ATOM 1910 C C . LEU A 1 265 ? -39.934 -11.047 20.997 1.00 43.72 265 LEU A C 1
ATOM 1912 O O . LEU A 1 265 ? -39.897 -12.135 20.421 1.00 43.72 265 LEU A O 1
ATOM 1916 N N . ALA A 1 266 ? -40.884 -10.749 21.884 1.00 46.06 266 ALA A N 1
ATOM 1917 C CA . ALA A 1 266 ? -42.148 -11.470 21.939 1.00 46.06 266 ALA A CA 1
ATOM 1918 C C . ALA A 1 266 ? -43.004 -10.991 20.759 1.00 46.06 266 ALA A C 1
ATOM 1920 O O . ALA A 1 266 ? -43.562 -9.896 20.782 1.00 46.06 266 ALA A O 1
ATOM 1921 N N . ALA A 1 267 ? -43.071 -11.788 19.693 1.00 42.44 267 ALA A N 1
ATOM 1922 C CA . ALA A 1 267 ? -44.063 -11.559 18.655 1.00 42.44 267 ALA A CA 1
ATOM 1923 C C . ALA A 1 267 ? -45.448 -11.817 19.264 1.00 42.44 267 ALA A C 1
ATOM 1925 O O . ALA A 1 267 ? -45.777 -12.959 19.583 1.00 42.44 267 ALA A O 1
ATOM 1926 N N . VAL A 1 268 ? -46.245 -10.764 19.439 1.00 45.34 268 VAL A N 1
ATOM 1927 C CA . VAL A 1 268 ? -47.689 -10.917 19.626 1.00 45.34 268 VAL A CA 1
ATOM 1928 C C . VAL A 1 268 ? -48.254 -11.248 18.251 1.00 45.34 268 VAL A C 1
ATOM 1930 O O . VAL A 1 268 ? -48.239 -10.413 17.349 1.00 45.34 268 VAL A O 1
ATOM 1933 N N . VAL A 1 269 ? -48.667 -12.499 18.069 1.00 37.47 269 VAL A N 1
ATOM 1934 C CA . VAL A 1 269 ? -49.415 -12.922 16.884 1.00 37.47 269 VAL A CA 1
ATOM 1935 C C . VAL A 1 269 ? -50.864 -12.488 17.106 1.00 37.47 269 VAL A C 1
ATOM 1937 O O . VAL A 1 269 ? -51.487 -12.943 18.067 1.00 37.47 269 VAL A O 1
ATOM 1940 N N . HIS A 1 270 ? -51.357 -11.579 16.265 1.00 39.03 270 HIS A N 1
ATOM 1941 C CA . HIS A 1 270 ? -52.784 -11.284 16.115 1.00 39.03 270 HIS A CA 1
ATOM 1942 C C . HIS A 1 270 ? -53.365 -12.131 14.988 1.00 39.03 270 HIS A C 1
ATOM 1944 O O . HIS A 1 270 ? -52.667 -12.273 13.956 1.00 39.03 270 HIS A O 1
#

Nearest PDB structures (foldseek):
  6v4a-assembly1_E  TM=2.748E-01  e=1.821E+00  Desulfofustis sp. PB-SRB1
  6kka-assembly2_B  TM=1.944E-01  e=9.688E+00  Bacillus sp. 41M-1

Solvent-accessible surface area (backbone atoms only — not comparable to full-atom values): 14926 Å² total; per-residue (Å²): 140,85,86,86,68,89,86,59,87,85,75,70,77,60,64,46,47,45,80,75,46,77,38,45,81,44,54,73,60,69,93,80,46,65,104,76,60,72,54,54,68,28,37,47,85,36,69,30,78,45,76,44,77,61,37,87,44,68,47,19,34,36,38,36,40,40,36,30,65,53,49,32,38,75,69,46,65,46,43,29,87,41,78,52,72,81,56,48,61,58,73,55,88,48,23,47,37,42,72,49,75,52,97,87,40,27,32,16,34,18,42,38,38,26,50,52,31,54,48,55,26,35,29,41,38,37,25,28,71,34,56,33,60,32,22,42,39,41,38,31,33,38,57,79,43,56,52,51,40,85,58,27,54,14,39,46,74,49,70,61,81,53,50,67,44,70,48,39,75,60,78,57,90,55,56,34,32,36,37,41,36,41,39,37,53,45,66,50,73,79,79,78,57,51,69,47,73,59,76,76,66,93,57,52,76,48,53,27,49,62,33,30,36,39,39,39,30,62,51,48,40,71,53,76,77,68,47,35,37,33,45,76,73,70,68,89,31,84,52,60,38,38,37,39,36,19,30,40,33,28,25,57,52,64,86,50,73,74,77,76,76,84,83,80,83,74,80,80,84,127

Secondary structure (DSSP, 8-state):
-----SS------S--EEEEEEE-TT-S-GGG--SS---EEE-BT--EEEE-PPP--TTEEEEEEEEESB---EEEEEEESSPPPPPB---STTSS-EEEEETTEEEEEEEEEEEEEPTT--EEEEEESS-EEEEEEEEEEEESSSEEEEEEEEEEEEPSS-SEEEPPP---SS-EEEEEEEEEEE--SSS--PEE--SSS--EEEESSSSEEEEEEEEEESSPPPPEEEES--S--SSPPEEEEEEEEEEEES--PPPPP-TT------

Sequence (270 aa):
MAFKSSAGIFTPPTQEFSLVNYTAPNTANRYQQPPNGPFIFCSAGVTCSLPIPATSGSGHLLFLAAGNEAGSFISSVTCSPVACPGWTMPSGAGTCQQTMTIQSNGYAMSCAYNLSIPSGVTSLNITMSRTGSEAFVALEASSVTGAISFDAQNNFTGANQQEFITSPVLNTSGSNDFVIQLFANAGGSLGSEFYALPYNIASFNYFFGANESIAILPNSGPTVPQITWINCCFTVSNPPSVTFGSGVAFKASGTATAPSPPTGLAAVVH

Mean predicted aligned error: 11.19 Å

Foldseek 3Di:
DDDDDPPDDPDDDLKFKDFPWKDWQQFPDPVPDDPDGPFQWAAAVRWTKDFTPWAAAWQWKKKKKKKFQQLKEWPAKFFPPDTWPGKDWDDDAQFQWDWDADPNTIITMTMIMDQTGHTGTGIITTHMNHTGRMWMMIIIMDIPDATKDWFWKGKDKDDFQDQKDKFDFTDGPWWFFKKKKKKFKDDFDDFQFDWDPFDPDDWDKDDRDSGIIMTIDGGCTGGNDITIIGRPPSDCGVVTIMMMMMMTTMDGPDDRDDPDDDPDPPDPDD

Radius of gyration: 20.45 Å; Cα contacts (8 Å, |Δi|>4): 713; chains: 1; bounding box: 70×42×52 Å